Protein AF-A0A956TA86-F1 (afdb_monomer_lite)

Sequence (189 aa):
DPLSLDPDRDAAQWQQWSQFKTDQVTRFVKRVHELVYGQRRLRHHARDYTAPPHALPLTAAVFTDPEQARLLKHQDWQTWAQSGWVDALAPMTLTSSIKTVGEVTRRFHQVAGVPVYSGIFGPFNSNTATHVVEQVGEAKAEGADGIILFDTAHLTSPMQTALRLGLFELPKPQGACMPQPTSAPATGH

Secondary structure (DSSP, 8-state):
--TT--TTT-HHHHHHHHHHHHHHHHHHHHHHHHHHH-GGGTT--TT-----TTPPP-EEEE-SSHHHHHHHH---HHHHHHTT--SEEEEB---S-HHHHHHHHHHHHHH-SS-BEEEE-TTTTT--HHHHHHHHHHHHHTT-SEEEES-STT--HHHHHHHHHHT-PPPP-----PPP--PPPP---

pLDDT: mean 85.02, std 17.34, range [42.12, 98.31]

Foldseek 3Di:
DPPPDDCVPNVVVLVVVLQVLLVVVVVVLQVVLCVQQNPPPQDDQPPDPPGPPDRDFAEDEFEQDCVCRSNVVSHNQLCCQVSVSGQEYEHAQVDLDLVSLLVSLLVCQVRRSHAYAYEDACLVVVHDLVSSLSSVVSSVVSPHPHYHYPDPVSCDPSNVVSCCPRPPPDPDPPDPDDPDPDDDDDDDD

Radius of gyration: 24.17 Å; chains: 1; bounding box: 39×81×82 Å

Structure (mmCIF, N/CA/C/O backbone):
data_AF-A0A956TA86-F1
#
_entry.id   AF-A0A956TA86-F1
#
loop_
_atom_site.group_PDB
_atom_site.id
_atom_site.type_symbol
_atom_site.label_atom_id
_atom_site.label_alt_id
_atom_site.label_comp_id
_atom_site.label_asym_id
_atom_site.label_entity_id
_atom_site.label_seq_id
_atom_site.pdbx_PDB_ins_code
_atom_site.Cartn_x
_atom_site.Cartn_y
_atom_site.Cartn_z
_atom_site.occupancy
_atom_site.B_iso_or_equiv
_atom_site.auth_seq_id
_atom_site.auth_comp_id
_atom_site.auth_asym_id
_atom_site.auth_atom_id
_atom_site.pdbx_PDB_model_num
ATOM 1 N N . ASP A 1 1 ? 1.946 -25.568 -8.456 1.00 65.75 1 ASP A N 1
ATOM 2 C CA . ASP A 1 1 ? 1.657 -24.932 -9.750 1.00 65.75 1 ASP A CA 1
ATOM 3 C C . ASP A 1 1 ? 1.315 -26.039 -10.733 1.00 65.75 1 ASP A C 1
ATOM 5 O O . ASP A 1 1 ? 2.048 -27.028 -10.721 1.00 65.75 1 ASP A O 1
ATOM 9 N N . PRO A 1 2 ? 0.194 -25.989 -11.471 1.00 73.19 2 PRO A N 1
ATOM 10 C CA . PRO A 1 2 ? -0.104 -26.990 -12.480 1.00 73.19 2 PRO A CA 1
ATOM 11 C C . PRO A 1 2 ? 0.939 -26.879 -13.588 1.00 73.19 2 PRO A C 1
ATOM 13 O O . PRO A 1 2 ? 0.946 -25.930 -14.362 1.00 73.19 2 PRO A O 1
ATOM 16 N N . LEU A 1 3 ? 1.825 -27.870 -13.649 1.00 72.69 3 LEU A N 1
ATOM 17 C CA . LEU A 1 3 ? 2.957 -27.911 -14.580 1.00 72.69 3 LEU A CA 1
ATOM 18 C C . LEU A 1 3 ? 2.535 -28.042 -16.055 1.00 72.69 3 LEU A C 1
ATOM 20 O O . LEU A 1 3 ? 3.387 -27.999 -16.934 1.00 72.69 3 LEU A O 1
ATOM 24 N N . SER A 1 4 ? 1.242 -28.244 -16.319 1.00 80.94 4 SER A N 1
ATOM 25 C CA . SER A 1 4 ? 0.696 -28.564 -17.638 1.00 80.94 4 SER A CA 1
ATOM 26 C C . SER A 1 4 ? -0.337 -27.566 -18.160 1.00 80.94 4 SER A C 1
ATOM 28 O O . SER A 1 4 ? -0.852 -27.800 -19.245 1.00 80.94 4 SER A O 1
ATOM 30 N N . LEU A 1 5 ? -0.697 -26.526 -17.397 1.00 81.19 5 LEU A N 1
ATOM 31 C CA . LEU A 1 5 ? -1.642 -25.509 -17.867 1.00 81.19 5 LEU A CA 1
ATOM 32 C C . LEU A 1 5 ? -0.881 -24.363 -18.527 1.00 81.19 5 LEU A C 1
ATOM 34 O O . LEU A 1 5 ? -0.014 -23.755 -17.899 1.00 81.19 5 LEU A O 1
ATOM 38 N N . ASP A 1 6 ? -1.243 -24.061 -19.767 1.00 81.31 6 ASP A N 1
ATOM 39 C CA . ASP A 1 6 ? -0.725 -22.920 -20.516 1.00 81.31 6 ASP A CA 1
ATOM 40 C C . ASP A 1 6 ? -1.740 -21.759 -20.417 1.00 81.31 6 ASP A C 1
ATOM 42 O O . ASP A 1 6 ? -2.901 -21.941 -20.789 1.00 81.31 6 ASP A O 1
ATOM 46 N N . PRO A 1 7 ? -1.358 -20.568 -19.916 1.00 80.56 7 PRO A N 1
ATOM 47 C CA . PRO A 1 7 ? -2.273 -19.433 -19.768 1.00 80.56 7 PRO A CA 1
ATOM 48 C C . PRO A 1 7 ? -2.955 -18.989 -21.069 1.00 80.56 7 PRO A C 1
ATOM 50 O O . PRO A 1 7 ? -4.087 -18.505 -21.022 1.00 80.56 7 PRO A O 1
ATOM 53 N N . ASP A 1 8 ? -2.281 -19.158 -22.208 1.00 83.69 8 ASP A N 1
ATOM 54 C CA . ASP A 1 8 ? -2.763 -18.712 -23.515 1.00 83.69 8 ASP A CA 1
ATOM 55 C C . ASP A 1 8 ? -3.649 -19.774 -24.178 1.00 83.69 8 ASP A C 1
ATOM 57 O O . ASP A 1 8 ? -4.582 -19.445 -24.913 1.00 83.69 8 ASP A O 1
ATOM 61 N N . ARG A 1 9 ? -3.377 -21.060 -23.919 1.00 85.38 9 ARG A N 1
ATOM 62 C CA . ARG A 1 9 ? -4.118 -22.183 -24.525 1.00 85.38 9 ARG A CA 1
ATOM 63 C C . ARG A 1 9 ? -5.269 -22.687 -23.658 1.00 85.38 9 ARG A C 1
ATOM 65 O O . ARG A 1 9 ? -6.291 -23.102 -24.198 1.00 85.38 9 ARG A O 1
ATOM 72 N N . ASP A 1 10 ? -5.133 -22.597 -22.339 1.00 87.62 10 ASP A N 1
ATOM 73 C CA . ASP A 1 10 ? -6.067 -23.128 -21.342 1.00 87.62 10 ASP A CA 1
ATOM 74 C C . ASP A 1 10 ? -6.689 -22.001 -20.502 1.00 87.62 10 ASP A C 1
ATOM 76 O O . ASP A 1 10 ? -6.804 -22.100 -19.277 1.00 87.62 10 ASP A O 1
ATOM 80 N N . ALA A 1 11 ? -7.086 -20.899 -21.147 1.00 86.94 11 ALA A N 1
ATOM 81 C CA . ALA A 1 11 ? -7.513 -19.666 -20.478 1.00 86.94 11 ALA A CA 1
ATOM 82 C C . ALA A 1 11 ? -8.590 -19.883 -19.392 1.00 86.94 11 ALA A C 1
ATOM 84 O O . ALA A 1 11 ? -8.524 -19.285 -18.317 1.00 86.94 11 ALA A O 1
ATOM 85 N N . ALA A 1 12 ? -9.559 -20.776 -19.628 1.00 89.56 12 ALA A N 1
ATOM 86 C CA . ALA A 1 12 ? -10.615 -21.076 -18.659 1.00 89.56 12 ALA A CA 1
ATOM 87 C C . ALA A 1 12 ? -10.078 -21.805 -17.412 1.00 89.56 12 ALA A C 1
ATOM 89 O O . ALA A 1 12 ? -10.415 -21.450 -16.280 1.00 89.56 12 ALA A O 1
ATOM 90 N N . GLN A 1 13 ? -9.221 -22.809 -17.598 1.00 90.81 13 GLN A N 1
ATOM 91 C CA . GLN A 1 13 ? -8.581 -23.553 -16.514 1.00 90.81 13 GLN A CA 1
ATOM 92 C C . GLN A 1 13 ? -7.581 -22.666 -15.769 1.00 90.81 13 GLN A C 1
ATOM 94 O O . GLN A 1 13 ? -7.499 -22.728 -14.542 1.00 90.81 13 GLN A O 1
ATOM 99 N N . TRP A 1 14 ? -6.870 -21.795 -16.485 1.00 89.25 14 TRP A N 1
ATOM 100 C CA . TRP A 1 14 ? -5.977 -20.806 -15.897 1.00 89.25 14 TRP A CA 1
ATOM 101 C C . TRP A 1 14 ? -6.736 -19.804 -15.024 1.00 89.25 14 TRP A C 1
ATOM 103 O O . TRP A 1 14 ? -6.313 -19.512 -13.904 1.00 89.25 14 TRP A O 1
ATOM 113 N N . GLN A 1 15 ? -7.902 -19.333 -15.476 1.00 89.19 15 GLN A N 1
ATOM 114 C CA . GLN A 1 15 ? -8.775 -18.478 -14.675 1.00 89.19 15 GLN A CA 1
ATOM 115 C C . GLN A 1 15 ? -9.256 -19.196 -13.407 1.00 89.19 15 GLN A C 1
ATOM 117 O O . GLN A 1 15 ? -9.188 -18.618 -12.323 1.00 89.19 15 GLN A O 1
ATOM 122 N N . GLN A 1 16 ? -9.679 -20.461 -13.507 1.00 91.25 16 GLN A N 1
ATOM 123 C CA . GLN A 1 16 ? -10.066 -21.265 -12.337 1.00 91.25 16 GLN A CA 1
ATOM 124 C C . GLN A 1 16 ? -8.895 -21.468 -11.370 1.00 91.25 16 GLN A C 1
ATOM 126 O O . GLN A 1 16 ? -9.061 -21.343 -10.157 1.00 91.25 16 GLN A O 1
ATOM 131 N N . TRP A 1 17 ? -7.694 -21.724 -11.890 1.00 90.94 17 TRP A N 1
ATOM 132 C CA . TRP A 1 17 ? -6.482 -21.841 -11.084 1.00 90.94 17 TRP A CA 1
ATOM 133 C C . TRP A 1 17 ? -6.132 -20.525 -10.377 1.00 90.94 17 TRP A C 1
ATOM 135 O O . TRP A 1 17 ? -5.816 -20.518 -9.184 1.00 90.94 17 TRP A O 1
ATOM 145 N N . SER A 1 18 ? -6.224 -19.396 -11.081 1.00 90.81 18 SER A N 1
ATOM 146 C CA . SER A 1 18 ? -6.005 -18.066 -10.507 1.00 90.81 18 SER A CA 1
ATOM 147 C C . SER A 1 18 ? -7.039 -17.729 -9.430 1.00 90.81 18 SER A C 1
ATOM 149 O O . SER A 1 18 ? -6.677 -17.227 -8.360 1.00 90.81 18 SER A O 1
ATOM 151 N N . GLN A 1 19 ? -8.308 -18.087 -9.654 1.00 93.81 19 GLN A N 1
ATOM 152 C CA . GLN A 1 19 ? -9.360 -17.947 -8.650 1.00 93.81 19 GLN A CA 1
ATOM 153 C C . GLN A 1 19 ? -9.069 -18.815 -7.425 1.00 93.81 19 GLN A C 1
ATOM 155 O O . GLN A 1 19 ? -9.091 -18.311 -6.308 1.00 93.81 19 GLN A O 1
ATOM 160 N N . PHE A 1 20 ? -8.694 -20.083 -7.613 1.00 95.06 20 PHE A N 1
ATOM 161 C CA . PHE A 1 20 ? -8.327 -20.961 -6.505 1.00 95.06 20 PHE A CA 1
ATOM 162 C C . PHE A 1 20 ? -7.188 -20.371 -5.664 1.00 95.06 20 PHE A C 1
ATOM 164 O O . PHE A 1 20 ? -7.282 -20.359 -4.437 1.00 95.06 20 PHE A O 1
ATOM 171 N N . LYS A 1 21 ? -6.127 -19.847 -6.296 1.00 95.88 21 LYS A N 1
ATOM 172 C CA . LYS A 1 21 ? -5.017 -19.185 -5.586 1.00 95.88 21 LYS A CA 1
ATOM 173 C C . LYS A 1 21 ? -5.489 -17.951 -4.817 1.00 95.88 21 LYS A C 1
ATOM 175 O O . LYS A 1 21 ? -5.153 -17.810 -3.643 1.00 95.88 21 LYS A O 1
ATOM 180 N N . THR A 1 22 ? -6.302 -17.107 -5.449 1.00 97.38 22 THR A N 1
ATOM 181 C CA . THR A 1 22 ? -6.933 -15.942 -4.805 1.00 97.38 22 THR A CA 1
ATOM 182 C C . THR A 1 22 ? -7.746 -16.360 -3.580 1.00 97.38 22 THR A C 1
ATOM 184 O O . THR A 1 22 ? -7.618 -15.755 -2.514 1.00 97.38 22 THR A O 1
ATOM 187 N N . ASP A 1 23 ? -8.518 -17.441 -3.683 1.00 97.44 23 ASP A N 1
ATOM 188 C CA . ASP A 1 23 ? -9.316 -17.966 -2.578 1.00 97.44 23 ASP A CA 1
ATOM 189 C C . ASP A 1 23 ? -8.443 -18.504 -1.438 1.00 97.44 23 ASP A C 1
ATOM 191 O O . ASP A 1 23 ? -8.797 -18.345 -0.270 1.00 97.44 23 ASP A O 1
ATOM 195 N N . GLN A 1 24 ? -7.300 -19.135 -1.743 1.00 97.94 24 GLN A N 1
ATOM 196 C CA . GLN A 1 24 ? -6.355 -19.587 -0.714 1.00 97.94 24 GLN A CA 1
ATOM 197 C C . GLN A 1 24 ? -5.785 -18.406 0.077 1.00 97.94 24 GLN A C 1
ATOM 199 O O . GLN A 1 24 ? -5.817 -18.430 1.308 1.00 97.94 24 GLN A O 1
ATOM 204 N N . VAL A 1 25 ? -5.312 -17.358 -0.610 1.00 98.25 25 VAL A N 1
ATOM 205 C CA . VAL A 1 25 ? -4.785 -16.146 0.042 1.00 98.25 25 VAL A CA 1
ATOM 206 C C . VAL A 1 25 ? -5.879 -15.469 0.866 1.00 98.25 25 VAL A C 1
ATOM 208 O O . VAL A 1 25 ? -5.672 -15.122 2.026 1.00 98.25 25 VAL A O 1
ATOM 211 N N . THR A 1 26 ? -7.081 -15.360 0.309 1.00 98.12 26 THR A N 1
ATOM 212 C CA . THR A 1 26 ? -8.230 -14.743 0.977 1.00 98.12 26 THR A CA 1
ATOM 213 C C . THR A 1 26 ? -8.652 -15.509 2.233 1.00 98.12 26 THR A C 1
ATOM 215 O O . THR A 1 26 ? -8.862 -14.909 3.290 1.00 98.12 26 THR A O 1
ATOM 218 N N . ARG A 1 27 ? -8.702 -16.847 2.173 1.00 97.75 27 ARG A N 1
ATOM 219 C CA . ARG A 1 27 ? -8.938 -17.686 3.358 1.00 97.75 27 ARG A CA 1
ATOM 220 C C . ARG A 1 27 ? -7.844 -17.525 4.404 1.00 97.75 27 ARG A C 1
ATOM 222 O O . ARG A 1 27 ? -8.158 -17.521 5.592 1.00 97.75 27 ARG A O 1
ATOM 229 N N . PHE A 1 28 ? -6.589 -17.391 3.983 1.00 97.88 28 PHE A N 1
ATOM 230 C CA . PHE A 1 28 ? -5.481 -17.143 4.899 1.00 97.88 28 PHE A CA 1
ATOM 231 C C . PHE A 1 28 ? -5.655 -15.808 5.637 1.00 97.88 28 PHE A C 1
ATOM 233 O O . PHE A 1 28 ? -5.608 -15.802 6.864 1.00 97.88 28 PHE A O 1
ATOM 240 N N . VAL A 1 29 ? -5.965 -14.714 4.932 1.00 96.88 29 VAL A N 1
ATOM 241 C CA . VAL A 1 29 ? -6.235 -13.400 5.551 1.00 96.88 29 VAL A CA 1
ATOM 242 C C . VAL A 1 29 ? -7.377 -13.491 6.569 1.00 96.88 29 VAL A C 1
ATOM 244 O O . VAL A 1 29 ? -7.213 -13.080 7.718 1.00 96.88 29 VAL A O 1
ATOM 247 N N . LYS A 1 30 ? -8.499 -14.123 6.200 1.00 95.44 30 LYS A N 1
ATOM 248 C CA . LYS A 1 30 ? -9.622 -14.375 7.121 1.00 95.44 30 LYS A CA 1
ATOM 249 C C . LYS A 1 30 ? -9.195 -15.177 8.354 1.00 95.44 30 LYS A C 1
ATOM 251 O O . LYS A 1 30 ? -9.597 -14.858 9.469 1.00 95.44 30 LYS A O 1
ATOM 256 N N . ARG A 1 31 ? -8.376 -16.217 8.177 1.00 94.75 31 ARG A N 1
ATOM 257 C CA . ARG A 1 31 ? -7.889 -17.057 9.280 1.00 94.75 31 ARG A CA 1
ATOM 258 C C . ARG A 1 31 ? -6.987 -16.270 10.228 1.00 94.75 31 ARG A C 1
ATOM 260 O O . ARG A 1 31 ? -7.113 -16.436 11.435 1.00 94.75 31 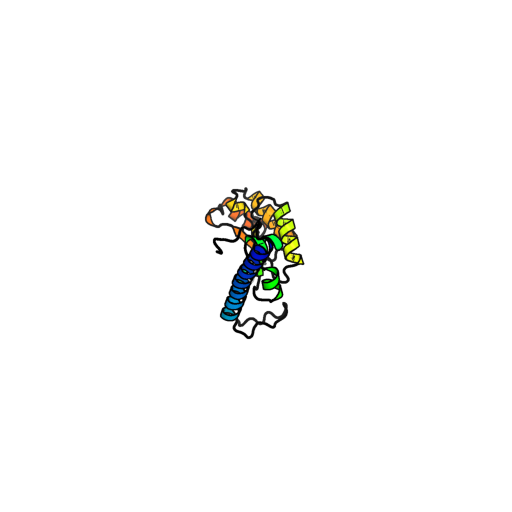ARG A O 1
ATOM 267 N N . VAL A 1 32 ? -6.107 -15.413 9.706 1.00 93.50 32 VAL A N 1
ATOM 268 C CA . VAL A 1 32 ? -5.267 -14.526 10.529 1.00 93.50 32 VAL A CA 1
ATOM 269 C C . VAL A 1 32 ? -6.140 -13.552 11.315 1.00 93.50 32 VAL A C 1
ATOM 271 O O . VAL A 1 32 ? -5.957 -13.428 12.522 1.00 93.50 32 VAL A O 1
ATOM 274 N N . HIS A 1 33 ? -7.144 -12.943 10.681 1.00 90.75 33 HIS A N 1
ATOM 275 C CA . HIS A 1 33 ? -8.123 -12.110 11.379 1.00 90.75 33 HIS A CA 1
ATOM 276 C C . HIS A 1 33 ? -8.805 -12.868 12.532 1.00 90.75 33 HIS A C 1
ATOM 278 O O . HIS A 1 33 ? -8.838 -12.382 13.660 1.00 90.75 33 HIS A O 1
ATOM 284 N N . GLU A 1 34 ? -9.306 -14.081 12.281 1.00 89.44 34 GLU A N 1
ATOM 285 C CA . GLU A 1 34 ? -9.930 -14.926 13.310 1.00 89.44 34 GLU A CA 1
ATOM 286 C C . GLU A 1 34 ? -8.969 -15.281 14.455 1.00 89.44 34 GLU A C 1
ATOM 288 O O . GLU A 1 34 ? -9.411 -15.416 15.594 1.00 89.44 34 GLU A O 1
ATOM 293 N N . LEU A 1 35 ? -7.671 -15.434 14.177 1.00 88.94 35 LEU A N 1
ATOM 294 C CA . LEU A 1 35 ? -6.650 -15.687 15.197 1.00 88.94 35 LEU A CA 1
ATOM 295 C C . LEU A 1 35 ? -6.368 -14.444 16.051 1.00 88.94 35 LEU A C 1
ATOM 297 O O . LEU A 1 35 ? -6.239 -14.566 17.265 1.00 88.94 35 LEU A O 1
ATOM 301 N N . VAL A 1 36 ? -6.287 -13.263 15.430 1.00 86.00 36 VAL A N 1
ATOM 302 C CA . VAL A 1 36 ? -5.983 -11.993 16.114 1.00 86.00 36 VAL A CA 1
ATOM 303 C C . VAL A 1 36 ? -7.170 -11.504 16.945 1.00 86.00 36 VAL A C 1
ATOM 305 O O . VAL A 1 36 ? -6.994 -11.039 18.069 1.00 86.00 36 VAL A O 1
ATOM 308 N N . TYR A 1 37 ? -8.385 -11.623 16.411 1.00 80.81 37 TYR A N 1
ATOM 309 C CA . TYR A 1 37 ? -9.584 -11.016 16.994 1.00 80.81 37 TYR A CA 1
ATOM 310 C C . TYR A 1 37 ? -10.572 -12.020 17.598 1.00 80.81 37 TYR A C 1
ATOM 312 O O . TYR A 1 37 ? -11.566 -11.625 18.217 1.00 80.81 37 TYR A O 1
ATOM 320 N N . GLY A 1 38 ? -10.327 -13.320 17.428 1.00 75.56 38 GLY A N 1
ATOM 321 C CA . GLY A 1 38 ? -11.309 -14.358 17.714 1.00 75.56 38 GLY A CA 1
ATOM 322 C C . GLY A 1 38 ? -12.486 -14.328 16.732 1.00 75.56 38 GLY A C 1
ATOM 323 O O . GLY A 1 38 ? -12.639 -13.439 15.897 1.00 75.56 38 GLY A O 1
ATOM 324 N N . GLN A 1 39 ? -13.399 -15.289 16.865 1.00 66.06 39 GLN A N 1
ATOM 325 C CA . GLN A 1 39 ? -14.583 -15.381 15.994 1.00 66.06 39 GLN A CA 1
ATOM 326 C C . GLN A 1 39 ? -15.639 -14.284 16.253 1.00 66.06 39 GLN A C 1
ATOM 328 O O . GLN A 1 39 ? -16.616 -14.184 15.514 1.00 66.06 39 GLN A O 1
ATOM 333 N N . ARG A 1 40 ? -15.479 -13.468 17.309 1.00 57.47 40 ARG A N 1
ATOM 334 C CA . ARG A 1 40 ? -16.499 -12.510 17.778 1.00 57.47 40 ARG A CA 1
ATOM 335 C C . ARG A 1 40 ? -16.514 -11.180 17.016 1.00 57.47 40 ARG A C 1
ATOM 337 O O . ARG A 1 40 ? -17.538 -10.509 17.041 1.00 57.47 40 ARG A O 1
ATOM 344 N N . ARG A 1 41 ? -15.428 -10.797 16.331 1.00 59.66 41 ARG A N 1
ATOM 345 C CA . ARG A 1 41 ? -15.291 -9.462 15.709 1.00 59.66 41 ARG A CA 1
ATOM 346 C C . ARG A 1 41 ? -15.804 -9.367 14.265 1.00 59.66 41 ARG A C 1
ATOM 348 O O . ARG A 1 41 ? -15.830 -8.278 13.710 1.00 59.66 41 ARG A O 1
ATOM 355 N N . LEU A 1 42 ? -16.313 -10.458 13.685 1.00 54.41 42 LEU A N 1
ATOM 356 C CA . LEU A 1 42 ? -16.801 -10.512 12.294 1.00 54.41 42 LEU A CA 1
ATOM 357 C C . LEU A 1 42 ? -18.033 -9.619 11.994 1.00 54.41 42 LEU A C 1
ATOM 359 O O . LEU A 1 42 ? -18.585 -9.710 10.900 1.00 54.41 42 LEU A O 1
ATOM 363 N N . ARG A 1 43 ? -18.535 -8.814 12.947 1.00 48.00 43 ARG A N 1
ATOM 364 C CA . ARG A 1 43 ? -19.841 -8.131 12.841 1.00 48.00 43 ARG A CA 1
ATOM 365 C C . ARG A 1 43 ? -19.923 -6.718 13.427 1.00 48.00 43 ARG A C 1
ATOM 367 O O . ARG A 1 43 ? -21.002 -6.314 13.851 1.00 48.00 43 ARG A O 1
ATOM 374 N N . HIS A 1 44 ? -18.849 -5.936 13.422 1.00 42.12 44 HIS A N 1
ATOM 375 C CA . HIS A 1 44 ? -18.990 -4.510 13.724 1.00 42.12 44 HIS A CA 1
ATOM 376 C C . HIS A 1 44 ? -18.692 -3.673 12.485 1.00 42.12 44 HIS A C 1
ATOM 378 O O . HIS A 1 44 ? -17.561 -3.588 12.020 1.00 42.12 44 HIS A O 1
ATOM 384 N N . HIS A 1 45 ? -19.765 -3.089 11.938 1.00 43.19 45 HIS A N 1
ATOM 385 C CA . HIS A 1 45 ? -19.707 -1.994 10.980 1.00 43.19 45 HIS A CA 1
ATOM 386 C C . HIS A 1 45 ? -18.670 -0.957 11.432 1.00 43.19 45 HIS A C 1
ATOM 388 O O . HIS A 1 45 ? -18.557 -0.666 12.622 1.00 43.19 45 HIS A O 1
ATOM 394 N N . ALA A 1 46 ? -17.965 -0.406 10.446 1.00 45.47 46 ALA A N 1
ATOM 395 C CA . ALA A 1 46 ? -16.762 0.429 10.474 1.00 45.47 46 ALA A CA 1
ATOM 396 C C . ALA A 1 46 ? -16.770 1.723 11.331 1.00 45.47 46 ALA A C 1
ATOM 398 O O . ALA A 1 46 ? -16.089 2.685 10.991 1.00 45.47 46 ALA A O 1
ATOM 399 N N . ARG A 1 47 ? -17.537 1.812 12.422 1.00 44.66 47 ARG A N 1
ATOM 400 C CA . ARG A 1 47 ? -17.613 3.010 13.275 1.00 44.66 47 ARG A CA 1
ATOM 401 C C . ARG A 1 47 ? -17.590 2.759 14.777 1.00 44.66 47 ARG A C 1
ATOM 403 O O . ARG A 1 47 ? -17.465 3.728 15.515 1.00 44.66 47 ARG A O 1
ATOM 410 N N . ASP A 1 48 ? -17.652 1.509 15.229 1.00 46.66 48 ASP A N 1
ATOM 411 C CA . ASP A 1 48 ? -17.581 1.195 16.657 1.00 46.66 48 ASP A CA 1
ATOM 412 C C . ASP A 1 48 ? -16.238 0.520 16.972 1.00 46.66 48 ASP A C 1
ATOM 414 O O . ASP A 1 48 ? -16.071 -0.695 16.865 1.00 46.66 48 ASP A O 1
ATOM 418 N N . TYR A 1 49 ? -15.235 1.341 17.296 1.00 50.75 49 TYR A N 1
ATOM 419 C CA . TYR A 1 49 ? -13.861 0.941 17.638 1.00 50.75 49 TYR A CA 1
ATOM 420 C C . TYR A 1 49 ? -13.772 0.268 19.024 1.00 50.75 49 TYR A C 1
ATOM 422 O O . TYR A 1 49 ? -12.823 0.471 19.775 1.00 50.75 49 TYR A O 1
ATOM 430 N N . THR A 1 50 ? -14.726 -0.591 19.381 1.00 49.06 50 THR A N 1
ATOM 431 C CA . THR A 1 50 ? -14.636 -1.446 20.574 1.00 49.06 50 THR A CA 1
ATOM 432 C C . THR A 1 50 ? -13.825 -2.705 20.255 1.00 49.06 50 THR A C 1
ATOM 434 O O . THR A 1 50 ? -14.252 -3.844 20.441 1.00 49.06 50 THR A O 1
ATOM 437 N N . ALA A 1 51 ? -12.610 -2.512 19.731 1.00 51.22 51 ALA A N 1
ATOM 438 C CA . ALA A 1 51 ? -11.604 -3.564 19.782 1.00 51.22 51 ALA A CA 1
ATOM 439 C C . ALA A 1 51 ? -11.365 -3.922 21.261 1.00 51.22 51 ALA A C 1
ATOM 441 O O . ALA A 1 51 ? -11.395 -3.023 22.109 1.00 51.22 51 ALA A O 1
ATOM 442 N N . PRO A 1 52 ? -11.090 -5.194 21.607 1.00 53.50 52 PRO A N 1
ATOM 443 C CA . PRO A 1 52 ? -10.477 -5.486 22.893 1.00 53.50 52 PRO A CA 1
ATOM 444 C C . PRO A 1 52 ? -9.275 -4.544 23.066 1.00 53.50 52 PRO A C 1
ATOM 446 O O . PRO A 1 52 ? -8.537 -4.373 22.091 1.00 53.50 52 PRO A O 1
ATOM 449 N N . PRO A 1 53 ? -9.037 -3.962 24.252 1.00 52.31 53 PRO A N 1
ATOM 450 C CA . PRO A 1 53 ? -7.998 -2.945 24.483 1.00 52.31 53 PRO A CA 1
ATOM 451 C C . PRO A 1 53 ? -6.549 -3.384 24.156 1.00 52.31 53 PRO A C 1
ATOM 453 O O . PRO A 1 53 ? -5.612 -2.620 24.363 1.00 52.31 53 PRO A O 1
ATOM 456 N N . HIS A 1 54 ? -6.356 -4.597 23.623 1.00 54.72 54 HIS A N 1
ATOM 457 C CA . HIS A 1 54 ? -5.077 -5.222 23.287 1.00 54.72 54 HIS A CA 1
ATOM 458 C C . HIS A 1 54 ? -5.024 -5.855 21.885 1.00 54.72 54 HIS A C 1
ATOM 460 O O . HIS A 1 54 ? -4.070 -6.572 21.587 1.00 54.72 54 HIS A O 1
ATOM 466 N N . ALA A 1 55 ? -6.032 -5.666 21.030 1.00 66.69 55 ALA A N 1
ATOM 467 C CA . ALA A 1 55 ? -6.025 -6.314 19.724 1.00 66.69 55 ALA A CA 1
ATOM 468 C C . ALA A 1 55 ? -5.112 -5.561 18.735 1.00 66.69 55 ALA A C 1
ATOM 470 O O . ALA A 1 55 ? -5.291 -4.366 18.500 1.00 66.69 55 ALA A O 1
ATOM 471 N N . LEU A 1 56 ? -4.107 -6.260 18.197 1.00 80.88 56 LEU A N 1
ATOM 472 C CA . LEU A 1 56 ? -3.128 -5.703 17.260 1.00 80.88 56 LEU A CA 1
ATOM 473 C C . LEU A 1 56 ? -3.790 -5.423 15.901 1.00 80.88 56 LEU A C 1
ATOM 475 O O . LEU A 1 56 ? -4.350 -6.362 15.337 1.00 80.88 56 LEU A O 1
ATOM 479 N N . PRO A 1 57 ? -3.686 -4.199 15.346 1.00 86.75 57 PRO A N 1
ATOM 480 C CA . PRO A 1 57 ? -4.189 -3.900 14.008 1.00 86.75 57 PRO A CA 1
ATOM 481 C C . PRO A 1 57 ? -3.599 -4.842 12.954 1.00 86.75 57 PRO A C 1
ATOM 483 O O . PRO A 1 57 ? -2.382 -5.036 12.900 1.00 86.75 57 PRO A O 1
ATOM 486 N N . LEU A 1 58 ? -4.452 -5.388 12.088 1.00 91.88 58 LEU A N 1
ATOM 487 C CA . LEU A 1 58 ? -4.054 -6.216 10.958 1.00 91.88 58 LEU A CA 1
ATOM 488 C C . LEU A 1 58 ? -4.158 -5.393 9.675 1.00 91.88 58 LEU A C 1
ATOM 490 O O . LEU A 1 58 ? -5.251 -5.101 9.193 1.00 91.88 58 LEU A O 1
ATOM 494 N N . THR A 1 59 ? -3.014 -5.026 9.108 1.00 95.06 59 THR A N 1
ATOM 495 C CA . THR A 1 59 ? -2.936 -4.235 7.874 1.00 95.06 59 THR A CA 1
ATOM 496 C C . THR A 1 59 ? -2.351 -5.060 6.734 1.00 95.06 59 THR A C 1
ATOM 498 O O . THR A 1 59 ? -1.666 -6.060 6.959 1.00 95.06 59 THR A O 1
ATOM 501 N N . ALA A 1 60 ? -2.628 -4.658 5.492 1.00 97.50 60 ALA A N 1
ATOM 502 C CA . ALA A 1 60 ? -2.103 -5.340 4.313 1.00 97.50 60 ALA A CA 1
ATOM 503 C C . ALA A 1 60 ? -1.484 -4.354 3.319 1.00 97.50 60 ALA A C 1
ATOM 505 O O . ALA A 1 60 ? -2.138 -3.404 2.886 1.00 97.50 60 ALA A O 1
ATOM 506 N N . ALA A 1 61 ? -0.237 -4.618 2.920 1.00 97.38 61 ALA A N 1
ATOM 507 C CA . ALA A 1 61 ? 0.394 -3.964 1.781 1.00 97.38 61 ALA A CA 1
ATOM 508 C C . ALA A 1 61 ? -0.094 -4.610 0.478 1.00 97.38 61 ALA A C 1
ATOM 510 O O . ALA A 1 61 ? 0.013 -5.828 0.307 1.00 97.38 61 ALA A O 1
ATOM 511 N N . VAL A 1 62 ? -0.664 -3.807 -0.422 1.00 97.81 62 VAL A N 1
ATOM 512 C CA . VAL A 1 62 ? -1.420 -4.308 -1.579 1.00 97.81 62 VAL A CA 1
ATOM 513 C C . VAL A 1 62 ? -1.033 -3.617 -2.878 1.00 97.81 62 VAL A C 1
ATOM 515 O O . VAL A 1 62 ? -0.596 -2.464 -2.893 1.00 97.81 62 VAL A O 1
ATOM 518 N N . PHE A 1 63 ? -1.213 -4.335 -3.985 1.00 96.88 63 PHE A N 1
ATOM 519 C CA . PHE A 1 63 ? -1.081 -3.769 -5.324 1.00 96.88 63 PHE A CA 1
ATOM 520 C C . PHE A 1 63 ? -2.282 -2.881 -5.660 1.00 96.88 63 PHE A C 1
ATOM 522 O O . PHE A 1 63 ? -3.416 -3.150 -5.263 1.00 96.88 63 PHE A O 1
ATOM 529 N N . THR A 1 64 ? -2.008 -1.796 -6.381 1.00 95.19 64 THR A N 1
ATOM 530 C CA . THR A 1 64 ? -2.921 -0.654 -6.497 1.00 95.19 64 THR A CA 1
ATOM 531 C C . THR A 1 64 ? -4.105 -0.901 -7.425 1.00 95.19 64 THR A C 1
ATOM 533 O O . THR A 1 64 ? -5.203 -0.413 -7.167 1.00 95.19 64 THR A O 1
ATOM 536 N N . ASP A 1 65 ? -3.914 -1.663 -8.499 1.00 93.06 65 ASP A N 1
ATOM 537 C CA . ASP A 1 65 ? -5.009 -2.029 -9.387 1.00 93.06 65 ASP A CA 1
ATOM 538 C C . ASP A 1 65 ? -5.694 -3.321 -8.898 1.00 93.06 65 ASP A C 1
ATOM 540 O O . ASP A 1 65 ? -5.022 -4.349 -8.819 1.00 93.06 65 ASP A O 1
ATOM 544 N N . PRO A 1 66 ? -7.001 -3.309 -8.561 1.00 91.31 66 PRO A N 1
ATOM 545 C CA . PRO A 1 66 ? -7.682 -4.478 -8.004 1.00 91.31 66 PRO A CA 1
ATOM 546 C C . PRO A 1 66 ? -7.682 -5.691 -8.939 1.00 91.31 66 PRO A C 1
ATOM 548 O O . PRO A 1 66 ? -7.559 -6.829 -8.483 1.00 91.31 66 PRO A O 1
ATOM 551 N N . GLU A 1 67 ? -7.801 -5.470 -10.250 1.00 91.12 67 GLU A N 1
ATOM 552 C CA . GLU A 1 67 ? -7.837 -6.561 -11.217 1.00 91.12 67 GLU A CA 1
ATOM 553 C C . GLU A 1 67 ? -6.459 -7.211 -11.345 1.00 91.12 67 GLU A C 1
ATOM 555 O O . GLU A 1 67 ? -6.336 -8.429 -11.200 1.00 91.12 67 GLU A O 1
ATOM 560 N N . GLN A 1 68 ? -5.405 -6.412 -11.520 1.00 91.94 68 GLN A N 1
ATOM 561 C CA . GLN A 1 68 ? -4.036 -6.929 -11.561 1.00 91.94 68 GLN A CA 1
ATOM 562 C C . GLN A 1 68 ? -3.610 -7.538 -10.222 1.00 91.94 68 GLN A C 1
ATOM 564 O O . GLN A 1 68 ? -2.936 -8.571 -10.204 1.00 91.94 68 GLN A O 1
ATOM 569 N N . ALA A 1 69 ? -4.025 -6.946 -9.100 1.00 95.25 69 ALA A N 1
ATOM 570 C CA . ALA A 1 69 ? -3.778 -7.484 -7.768 1.00 95.25 69 ALA A CA 1
ATOM 571 C C . ALA A 1 69 ? -4.364 -8.896 -7.639 1.00 95.25 69 ALA A C 1
ATOM 573 O O . ALA A 1 69 ? -3.671 -9.807 -7.187 1.00 95.25 69 ALA A O 1
ATOM 574 N N . ARG A 1 70 ? -5.584 -9.128 -8.132 1.00 94.19 70 ARG A N 1
ATOM 575 C CA . ARG A 1 70 ? -6.203 -10.458 -8.144 1.00 94.19 70 ARG A CA 1
ATOM 576 C C . ARG A 1 70 ? -5.533 -11.410 -9.137 1.00 94.19 70 ARG A C 1
ATOM 578 O O . ARG A 1 70 ? -5.157 -12.521 -8.771 1.00 94.19 70 ARG A O 1
ATOM 585 N N . LEU A 1 71 ? -5.356 -10.985 -10.387 1.00 88.69 71 LEU A N 1
ATOM 586 C CA . LEU A 1 71 ? -4.890 -11.861 -11.466 1.00 88.69 71 LEU A CA 1
ATOM 587 C C . LEU A 1 71 ? -3.418 -12.258 -11.322 1.00 88.69 71 LEU A C 1
ATOM 589 O O . LEU A 1 71 ? -3.079 -13.422 -11.531 1.00 88.69 71 LEU A O 1
ATOM 593 N N . LEU A 1 72 ? -2.553 -11.307 -10.962 1.00 89.62 72 LEU A N 1
ATOM 594 C CA . LEU A 1 72 ? -1.099 -11.492 -10.959 1.00 89.62 72 LEU A CA 1
ATOM 595 C C . LEU A 1 72 ? -0.531 -11.743 -9.563 1.00 89.62 72 LEU A C 1
ATOM 597 O O . LEU A 1 72 ? 0.552 -12.315 -9.435 1.00 89.62 72 LEU A O 1
ATOM 601 N N . LYS A 1 73 ? -1.217 -11.265 -8.519 1.00 95.25 73 LYS A N 1
ATOM 602 C CA . LYS A 1 73 ? -0.731 -11.308 -7.130 1.00 95.25 73 LYS A CA 1
ATOM 603 C C . LYS A 1 73 ? -1.658 -12.080 -6.198 1.00 95.25 73 LYS A C 1
ATOM 605 O O . LYS A 1 73 ? -1.285 -12.311 -5.052 1.00 95.25 73 LYS A O 1
ATOM 610 N N . HIS A 1 74 ? -2.820 -12.512 -6.693 1.00 96.62 74 HIS A N 1
ATOM 611 C CA . HIS A 1 74 ? -3.822 -13.264 -5.937 1.00 96.62 74 HIS A CA 1
ATOM 612 C C . HIS A 1 74 ? -4.303 -12.524 -4.681 1.00 96.62 74 HIS A C 1
ATOM 614 O O . HIS A 1 74 ? -4.654 -13.139 -3.677 1.00 96.62 74 HIS A O 1
ATOM 620 N N . GLN A 1 75 ? -4.309 -11.190 -4.742 1.00 98.06 75 GLN A N 1
ATOM 621 C CA . GLN A 1 75 ? -4.775 -10.306 -3.682 1.00 98.06 75 GLN A CA 1
ATOM 622 C C . GLN A 1 75 ? -6.180 -9.798 -4.013 1.00 98.06 75 GLN A C 1
ATOM 624 O O . GLN A 1 75 ? -6.338 -8.933 -4.871 1.00 98.06 75 GLN A O 1
ATOM 629 N N . ASP A 1 76 ? -7.192 -10.299 -3.307 1.00 97.62 76 ASP A N 1
ATOM 630 C CA . ASP A 1 76 ? -8.549 -9.744 -3.343 1.00 97.62 76 ASP A CA 1
ATOM 631 C C . ASP A 1 76 ? -8.767 -8.787 -2.166 1.00 97.62 76 ASP A C 1
ATOM 633 O O . ASP A 1 76 ? -9.555 -9.016 -1.245 1.00 97.62 76 ASP A O 1
ATOM 637 N N . TRP A 1 77 ? -7.990 -7.707 -2.168 1.00 97.38 77 TRP A N 1
ATOM 638 C CA . TRP A 1 77 ? -7.963 -6.759 -1.061 1.00 97.38 77 TRP A CA 1
ATOM 639 C C . TRP A 1 77 ? -9.289 -6.017 -0.868 1.00 97.38 77 TRP A C 1
ATOM 641 O O . TRP A 1 77 ? -9.581 -5.591 0.250 1.00 97.38 77 TRP A O 1
ATOM 651 N N . GLN A 1 78 ? -10.112 -5.895 -1.918 1.00 95.62 78 GLN A N 1
ATOM 652 C CA . GLN A 1 78 ? -11.449 -5.305 -1.819 1.00 95.62 78 GLN A CA 1
ATOM 653 C C . GLN A 1 78 ? -12.348 -6.176 -0.945 1.00 95.62 78 GLN A C 1
ATOM 655 O O . GLN A 1 78 ? -12.948 -5.665 0.001 1.00 95.62 78 GLN A O 1
ATOM 660 N N . THR A 1 79 ? -12.376 -7.490 -1.192 1.00 95.75 79 THR A N 1
ATOM 661 C CA . THR A 1 79 ? -13.115 -8.436 -0.347 1.00 95.75 79 THR A CA 1
ATOM 662 C C . THR A 1 79 ? -12.610 -8.407 1.094 1.00 95.75 79 THR A C 1
ATOM 664 O O . THR A 1 79 ? -13.419 -8.424 2.023 1.00 95.75 79 THR A O 1
ATOM 667 N N . TRP A 1 80 ? -11.291 -8.327 1.312 1.00 96.88 80 TRP A N 1
ATOM 668 C CA . TRP A 1 80 ? -10.721 -8.302 2.666 1.00 96.88 80 TRP A CA 1
ATOM 669 C C . TRP A 1 80 ? -11.162 -7.066 3.451 1.00 96.88 80 TRP A C 1
ATOM 671 O O . TRP A 1 80 ? -11.562 -7.193 4.609 1.00 96.88 80 TRP A O 1
ATOM 681 N N . ALA A 1 81 ? -11.120 -5.890 2.822 1.00 94.69 81 ALA A N 1
ATOM 682 C CA . ALA A 1 81 ? -11.518 -4.635 3.449 1.00 94.69 81 ALA A CA 1
ATOM 683 C C . ALA A 1 81 ? -13.034 -4.565 3.689 1.00 94.69 81 ALA A C 1
ATOM 685 O O . ALA A 1 81 ? -13.467 -4.278 4.803 1.00 94.69 81 ALA A O 1
ATOM 686 N N . GLN A 1 82 ? -13.851 -4.928 2.694 1.00 92.50 82 GLN A N 1
ATOM 687 C CA . GLN A 1 82 ? -15.316 -4.943 2.816 1.00 92.50 82 GLN A CA 1
ATOM 688 C C . GLN A 1 82 ? -15.814 -5.943 3.865 1.00 92.50 82 GLN A C 1
ATOM 690 O O . GLN A 1 82 ? -16.816 -5.696 4.533 1.00 92.50 82 GLN A O 1
ATOM 695 N N . SER A 1 83 ? -15.103 -7.060 4.036 1.00 91.94 83 SER A N 1
ATOM 696 C CA . SER A 1 83 ? -15.412 -8.059 5.063 1.00 91.94 83 SER A CA 1
ATOM 697 C C . SER A 1 83 ? -14.898 -7.677 6.457 1.00 91.94 83 SER A C 1
ATOM 699 O O . SER A 1 83 ? -15.133 -8.421 7.410 1.00 91.94 83 SER A O 1
ATOM 701 N N . GLY A 1 84 ? -14.170 -6.560 6.588 1.00 90.31 84 GLY A N 1
ATOM 702 C CA . GLY A 1 84 ? -13.546 -6.131 7.841 1.00 90.31 84 GLY A CA 1
ATOM 703 C C . GLY A 1 84 ? -12.435 -7.066 8.325 1.00 90.31 84 GLY A C 1
ATOM 704 O O . GLY A 1 84 ? -12.167 -7.134 9.523 1.00 90.31 84 GLY A O 1
ATOM 705 N N . TRP A 1 85 ? -11.811 -7.832 7.423 1.00 93.12 85 TRP A N 1
ATOM 706 C CA . TRP A 1 85 ? -10.731 -8.755 7.790 1.00 93.12 85 TRP A CA 1
ATOM 707 C C . TRP A 1 85 ? -9.393 -8.050 7.979 1.00 93.12 85 TRP A C 1
ATOM 709 O O . TRP A 1 85 ? -8.545 -8.559 8.705 1.00 93.12 85 TRP A O 1
ATOM 719 N N . VAL A 1 86 ? -9.229 -6.876 7.376 1.00 94.25 86 VAL A N 1
ATOM 720 C CA . VAL A 1 86 ? -8.096 -5.972 7.589 1.00 94.25 86 VAL A CA 1
ATOM 721 C C . VAL A 1 86 ? -8.601 -4.650 8.151 1.00 94.25 86 VAL A C 1
ATOM 723 O O . VAL A 1 86 ? -9.660 -4.170 7.755 1.00 94.25 86 VAL A O 1
ATOM 726 N N . ASP A 1 87 ? -7.840 -4.058 9.067 1.00 91.62 87 ASP A N 1
ATOM 727 C CA . ASP A 1 87 ? -8.173 -2.774 9.688 1.00 91.62 87 ASP A CA 1
ATOM 728 C C . ASP A 1 87 ? -7.681 -1.584 8.855 1.00 91.62 87 ASP A C 1
ATOM 730 O O . ASP A 1 87 ? -8.143 -0.468 9.064 1.00 91.62 87 ASP A O 1
ATOM 734 N N . ALA A 1 88 ? -6.742 -1.801 7.928 1.00 95.75 88 ALA A N 1
ATOM 735 C CA . ALA A 1 88 ? -6.276 -0.786 6.991 1.00 95.75 88 ALA A CA 1
ATOM 736 C C . ALA A 1 88 ? -5.579 -1.401 5.770 1.00 95.75 88 ALA A C 1
ATOM 738 O O . ALA A 1 88 ? -5.039 -2.513 5.830 1.00 95.75 88 ALA A O 1
ATOM 739 N N . LEU A 1 89 ? -5.531 -0.637 4.681 1.00 97.81 89 LEU A N 1
ATOM 740 C CA . LEU A 1 89 ? -4.796 -0.986 3.467 1.00 97.81 89 LEU A CA 1
ATOM 741 C C . LEU A 1 89 ? -3.615 -0.048 3.244 1.00 97.81 89 LEU A C 1
ATOM 743 O O . LEU A 1 89 ? -3.697 1.155 3.478 1.00 97.81 89 LEU A O 1
ATOM 747 N N . ALA A 1 90 ? -2.528 -0.612 2.729 1.00 97.56 90 ALA A N 1
ATOM 748 C CA . ALA A 1 90 ? -1.326 0.104 2.342 1.00 97.56 90 ALA A CA 1
ATOM 749 C C . ALA A 1 90 ? -1.058 -0.080 0.838 1.00 97.56 90 ALA A C 1
ATOM 751 O O . ALA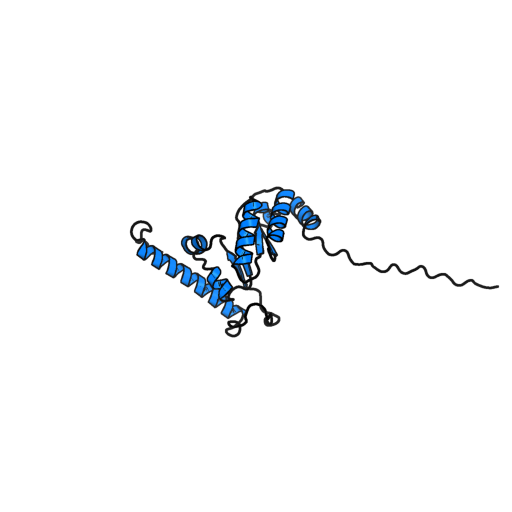 A 1 90 ? -0.329 -1.001 0.453 1.00 97.56 90 ALA A O 1
ATOM 752 N N . PRO A 1 91 ? -1.666 0.740 -0.043 1.00 97.38 91 PRO A N 1
ATOM 753 C CA . PRO A 1 91 ? -1.398 0.664 -1.473 1.00 97.38 91 PRO A CA 1
ATOM 754 C C . PRO A 1 91 ? 0.063 1.012 -1.768 1.00 97.38 91 PRO A C 1
ATOM 756 O O . PRO A 1 91 ? 0.524 2.122 -1.496 1.00 97.38 91 PRO A O 1
ATOM 759 N N . MET A 1 92 ? 0.796 0.069 -2.356 1.00 94.31 92 MET A N 1
ATOM 760 C CA . MET A 1 92 ? 2.184 0.273 -2.759 1.00 94.31 92 MET A CA 1
ATOM 761 C C . MET A 1 92 ? 2.239 0.915 -4.146 1.00 94.31 92 MET A C 1
ATOM 763 O O . MET A 1 92 ? 2.089 0.233 -5.157 1.00 94.31 92 MET A O 1
ATOM 767 N N . THR A 1 93 ? 2.460 2.231 -4.202 1.00 90.12 93 THR A N 1
ATOM 768 C CA . THR A 1 93 ? 2.429 2.997 -5.464 1.00 90.12 93 THR A CA 1
ATOM 769 C C . THR A 1 93 ? 3.584 2.674 -6.416 1.00 90.12 93 THR A C 1
ATOM 771 O O . THR A 1 93 ? 3.433 2.853 -7.622 1.00 90.12 93 THR A O 1
ATOM 774 N N . LEU A 1 94 ? 4.720 2.193 -5.888 1.00 94.12 94 LEU A N 1
ATOM 775 C CA . LEU A 1 94 ? 5.897 1.752 -6.654 1.00 94.12 94 LEU A CA 1
ATOM 776 C C . LEU A 1 94 ? 6.380 2.773 -7.704 1.00 94.12 94 LEU A C 1
ATOM 778 O O . LEU A 1 94 ? 6.861 2.403 -8.771 1.00 94.12 94 LEU A O 1
ATOM 782 N N . THR A 1 95 ? 6.238 4.071 -7.419 1.00 96.19 95 THR A N 1
ATOM 783 C CA . THR A 1 95 ? 6.466 5.147 -8.394 1.00 96.19 95 THR A CA 1
ATOM 784 C C . THR A 1 95 ? 7.165 6.359 -7.782 1.00 96.19 95 THR A C 1
ATOM 786 O O . THR A 1 95 ? 7.048 6.639 -6.587 1.00 96.19 95 THR A O 1
ATOM 789 N N . SER A 1 96 ? 7.859 7.119 -8.632 1.00 97.44 96 SER A N 1
ATOM 790 C CA . SER A 1 96 ? 8.365 8.460 -8.311 1.00 97.44 96 SER A CA 1
ATOM 791 C C . SER A 1 96 ? 7.406 9.577 -8.737 1.00 97.44 96 SER A C 1
ATOM 793 O O . SER A 1 96 ? 7.631 10.730 -8.398 1.00 97.44 96 SER A O 1
ATOM 795 N N . SER A 1 97 ? 6.326 9.281 -9.461 1.00 98.25 97 SER A N 1
ATOM 796 C CA . SER A 1 97 ? 5.364 10.298 -9.903 1.00 98.25 97 SER A CA 1
ATOM 797 C C . SER A 1 97 ? 4.482 10.771 -8.742 1.00 98.25 97 SER A C 1
ATOM 799 O O . SER A 1 97 ? 3.733 9.977 -8.174 1.00 98.25 97 SER A O 1
ATOM 801 N N . ILE A 1 98 ? 4.534 12.068 -8.417 1.00 98.31 98 ILE A N 1
ATOM 802 C CA . ILE A 1 98 ? 3.661 12.702 -7.408 1.00 98.31 98 ILE A CA 1
ATOM 803 C C . ILE A 1 98 ? 2.192 12.538 -7.812 1.00 98.31 98 ILE A C 1
ATOM 805 O O . ILE A 1 98 ? 1.391 12.025 -7.039 1.00 98.31 98 ILE A O 1
ATOM 809 N N . LYS A 1 99 ? 1.866 12.845 -9.074 1.00 98.31 99 LYS A N 1
ATOM 810 C CA . LYS A 1 99 ? 0.513 12.692 -9.623 1.00 98.31 99 LYS A CA 1
ATOM 811 C C . LYS A 1 99 ? -0.025 11.268 -9.454 1.00 98.31 99 LYS A C 1
ATOM 813 O O . LYS A 1 99 ? -1.160 11.081 -9.033 1.00 98.31 99 LYS A O 1
ATOM 818 N N . THR A 1 100 ? 0.790 10.256 -9.756 1.00 98.12 100 THR A N 1
ATOM 819 C CA . THR A 1 100 ? 0.363 8.852 -9.648 1.00 98.12 100 THR A CA 1
ATOM 820 C C . THR A 1 100 ? 0.129 8.447 -8.193 1.00 98.12 100 THR A C 1
ATOM 822 O O . THR A 1 100 ? -0.815 7.711 -7.916 1.00 98.12 100 THR A O 1
ATOM 825 N N . VAL A 1 101 ? 0.944 8.945 -7.254 1.00 98.25 101 VAL A N 1
ATOM 826 C CA . VAL A 1 101 ? 0.697 8.768 -5.813 1.00 98.25 101 VAL A CA 1
ATOM 827 C C . VAL A 1 101 ? -0.668 9.344 -5.428 1.00 98.25 101 VAL A C 1
ATOM 829 O O . VAL A 1 101 ? -1.445 8.654 -4.762 1.00 98.25 101 VAL A O 1
ATOM 832 N N . GLY A 1 102 ? -0.979 10.563 -5.873 1.00 98.12 102 GLY A N 1
ATOM 833 C CA . GLY A 1 102 ? -2.263 11.212 -5.611 1.00 98.12 102 GLY A CA 1
ATOM 834 C C . GLY A 1 102 ? -3.450 10.431 -6.176 1.00 98.12 102 GLY A C 1
ATOM 835 O O . GLY A 1 102 ? -4.369 10.075 -5.441 1.00 98.12 102 GLY A O 1
ATOM 836 N N . GLU A 1 103 ? -3.397 10.064 -7.459 1.00 98.19 103 GLU A N 1
ATOM 837 C CA . GLU A 1 103 ? -4.463 9.313 -8.140 1.00 98.19 103 GLU A CA 1
ATOM 838 C C . GLU A 1 103 ? -4.746 7.955 -7.482 1.00 98.19 103 GLU A C 1
ATOM 840 O O . GLU A 1 103 ? -5.907 7.596 -7.261 1.00 98.19 103 GLU A O 1
ATOM 845 N N . VAL A 1 104 ? -3.693 7.206 -7.131 1.00 98.00 104 VAL A N 1
ATOM 846 C CA . VAL A 1 104 ? -3.832 5.933 -6.411 1.00 98.00 104 VAL A CA 1
ATOM 847 C C . VAL A 1 104 ? -4.459 6.163 -5.041 1.00 98.00 104 VAL A C 1
ATOM 849 O O . VAL A 1 104 ? -5.395 5.452 -4.674 1.00 98.00 104 VAL A O 1
ATOM 852 N N . THR A 1 105 ? -3.971 7.153 -4.295 1.00 98.25 105 THR A N 1
ATOM 853 C CA . THR A 1 105 ? -4.464 7.442 -2.944 1.00 98.25 105 THR A CA 1
ATOM 854 C C . THR A 1 105 ? -5.945 7.809 -2.969 1.00 98.25 105 THR A C 1
ATOM 856 O O . THR A 1 105 ? -6.732 7.179 -2.263 1.00 98.25 105 THR A O 1
ATOM 859 N N . ARG A 1 106 ? -6.345 8.726 -3.860 1.00 98.25 106 ARG A N 1
ATOM 860 C CA . ARG A 1 106 ? -7.743 9.131 -4.056 1.00 98.25 106 ARG A CA 1
ATOM 861 C C . ARG A 1 106 ? -8.637 7.934 -4.364 1.00 98.25 106 ARG A C 1
ATOM 863 O O . ARG A 1 106 ? -9.700 7.784 -3.762 1.00 98.25 106 ARG A O 1
ATOM 870 N N . ARG A 1 107 ? -8.212 7.060 -5.288 1.00 97.00 107 ARG A N 1
ATOM 871 C CA . ARG A 1 107 ? -8.978 5.858 -5.657 1.00 97.00 107 ARG A CA 1
ATOM 872 C C . ARG A 1 107 ? -9.175 4.945 -4.450 1.00 97.00 107 ARG A C 1
ATOM 874 O O . ARG A 1 107 ? -10.295 4.502 -4.219 1.00 97.00 107 ARG A O 1
ATOM 881 N N . PHE A 1 108 ? -8.121 4.678 -3.677 1.00 97.12 108 PHE A N 1
ATOM 882 C CA . PHE 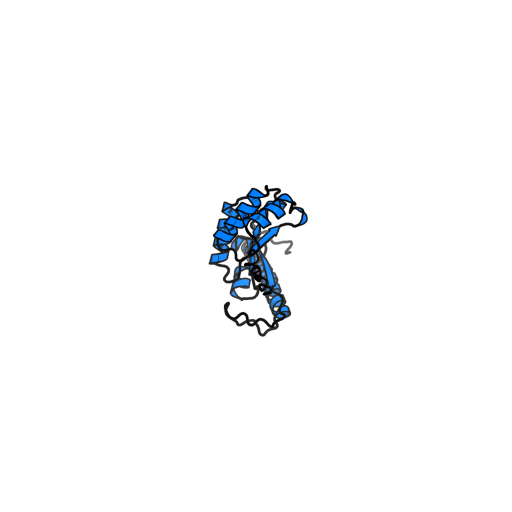A 1 108 ? -8.218 3.848 -2.472 1.00 97.12 108 PHE A CA 1
ATOM 883 C C . PHE A 1 108 ? -9.126 4.476 -1.419 1.00 97.12 108 PHE A C 1
ATOM 885 O O . PHE A 1 108 ? -10.003 3.784 -0.906 1.00 97.12 108 PHE A O 1
ATOM 892 N N . HIS A 1 109 ? -8.979 5.775 -1.154 1.00 95.31 109 HIS A N 1
ATOM 893 C CA . HIS A 1 109 ? -9.819 6.502 -0.205 1.00 95.31 109 HIS A CA 1
ATOM 894 C C . HIS A 1 109 ? -11.317 6.360 -0.534 1.00 95.31 109 HIS A C 1
ATOM 896 O O . HIS A 1 109 ? -12.143 6.169 0.355 1.00 95.31 109 HIS A O 1
ATOM 902 N N . GLN A 1 110 ? -11.673 6.364 -1.823 1.00 95.06 110 GLN A N 1
ATOM 903 C CA . GLN A 1 110 ? -13.061 6.231 -2.274 1.00 95.06 110 GLN A CA 1
ATOM 904 C C . GLN A 1 110 ? -13.639 4.813 -2.146 1.00 95.06 110 GLN A C 1
ATOM 906 O O . GLN A 1 110 ? -14.850 4.675 -1.976 1.00 95.06 110 GLN A O 1
ATOM 911 N N . VAL A 1 111 ? -12.819 3.761 -2.272 1.00 93.81 111 VAL A N 1
ATOM 912 C CA . VAL A 1 111 ? -13.323 2.381 -2.453 1.00 93.81 111 VAL A CA 1
ATOM 913 C C . VAL A 1 111 ? -12.942 1.402 -1.345 1.00 93.81 111 VAL A C 1
ATOM 915 O O . VAL A 1 111 ? -13.548 0.336 -1.263 1.00 93.81 111 VAL A O 1
ATOM 918 N N . ALA A 1 112 ? -11.939 1.713 -0.519 1.00 91.94 112 ALA A N 1
ATOM 919 C CA . ALA A 1 112 ? -11.411 0.774 0.468 1.00 91.94 112 ALA A CA 1
ATOM 920 C C . ALA A 1 112 ? -12.398 0.508 1.614 1.00 91.94 112 ALA A C 1
ATOM 922 O O . ALA A 1 112 ? -12.497 -0.621 2.082 1.00 91.94 112 ALA A O 1
ATOM 923 N N . GLY A 1 113 ? -13.122 1.532 2.080 1.00 90.69 113 GLY A N 1
ATOM 924 C CA . GLY A 1 113 ? -14.019 1.414 3.240 1.00 90.69 113 GLY A CA 1
ATOM 925 C C . GLY A 1 113 ? -13.304 1.175 4.581 1.00 90.69 113 GLY A C 1
ATOM 926 O O . GLY A 1 113 ? -13.967 0.986 5.598 1.00 90.69 113 GLY A O 1
ATOM 927 N N . VAL A 1 114 ? -11.970 1.210 4.582 1.00 94.00 114 VAL A N 1
ATOM 928 C CA . VAL A 1 114 ? -11.063 1.129 5.735 1.00 94.00 114 VAL A CA 1
ATOM 929 C C . VAL A 1 114 ? -9.956 2.178 5.559 1.00 94.00 114 VAL A C 1
ATOM 931 O O . VAL A 1 114 ? -9.717 2.588 4.418 1.00 94.00 114 VAL A O 1
ATOM 934 N N . PRO A 1 115 ? -9.267 2.600 6.635 1.00 96.44 115 PRO A N 1
ATOM 935 C CA . PRO A 1 115 ? -8.142 3.525 6.549 1.00 96.44 115 PRO A CA 1
ATOM 936 C C . PRO A 1 115 ? -7.093 3.156 5.488 1.00 96.44 115 PRO A C 1
ATOM 938 O O 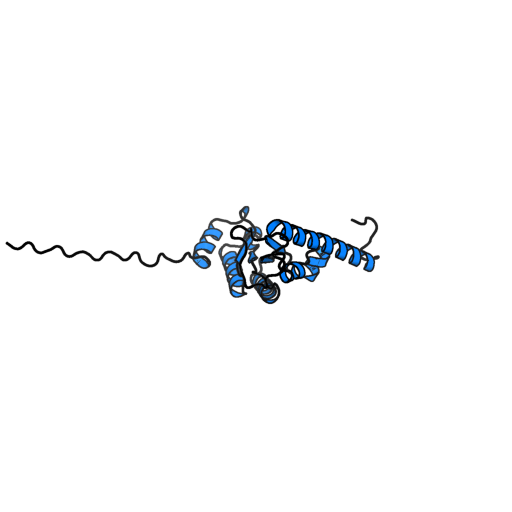. PRO A 1 115 ? -6.749 1.981 5.307 1.00 96.44 115 PRO A O 1
ATOM 941 N N . VAL A 1 116 ? -6.552 4.173 4.816 1.00 97.44 116 VAL A N 1
ATOM 942 C CA . VAL A 1 116 ? -5.566 4.043 3.736 1.00 97.44 116 VAL A CA 1
ATOM 943 C C . VAL A 1 116 ? -4.237 4.675 4.139 1.00 97.44 116 VAL A C 1
ATOM 945 O O . VAL A 1 116 ? -4.128 5.884 4.337 1.00 97.44 116 VAL A O 1
ATOM 948 N N . TYR A 1 117 ? -3.192 3.851 4.187 1.00 97.69 117 TYR A N 1
ATOM 949 C CA . TYR A 1 117 ? -1.819 4.266 4.456 1.00 97.69 117 TYR A CA 1
ATOM 950 C C . TYR A 1 117 ? -1.028 4.287 3.147 1.00 97.69 117 TYR A C 1
ATOM 952 O O . TYR A 1 117 ? -0.518 3.258 2.706 1.00 97.69 117 TYR A O 1
ATOM 960 N N . SER A 1 118 ? -0.947 5.444 2.491 1.00 97.69 118 SER A N 1
ATOM 961 C CA . SER A 1 118 ? -0.350 5.538 1.154 1.00 97.69 118 SER A CA 1
ATOM 962 C C . SER A 1 118 ? 1.143 5.188 1.178 1.00 97.69 118 SER A C 1
ATOM 964 O O . SER A 1 118 ? 1.925 5.778 1.930 1.00 97.69 118 SER A O 1
ATOM 966 N N . GLY A 1 119 ? 1.538 4.196 0.375 1.00 97.12 119 GLY A N 1
ATOM 967 C CA . GLY A 1 119 ? 2.918 3.734 0.266 1.00 97.12 119 GLY A CA 1
ATOM 968 C C . GLY A 1 119 ? 3.724 4.581 -0.714 1.00 97.12 119 GLY A C 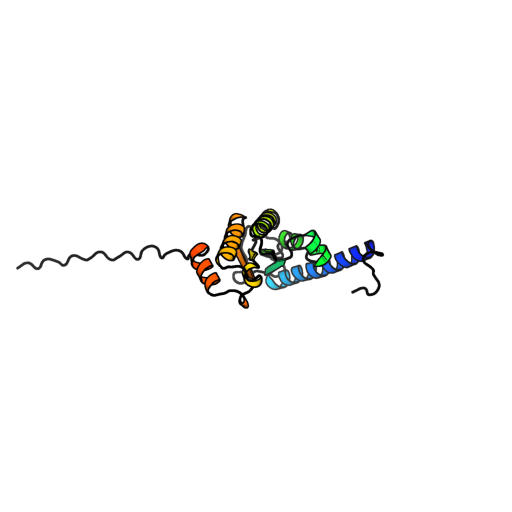1
ATOM 969 O O . GLY A 1 119 ? 3.459 4.563 -1.916 1.00 97.12 119 GLY A O 1
ATOM 970 N N . ILE A 1 120 ? 4.751 5.266 -0.217 1.00 97.06 120 ILE A N 1
ATOM 971 C CA . ILE A 1 120 ? 5.651 6.139 -0.974 1.00 97.06 120 ILE A CA 1
ATOM 972 C C . ILE A 1 120 ? 7.002 5.448 -1.168 1.00 97.06 120 ILE A C 1
ATOM 974 O O . ILE A 1 120 ? 7.682 5.095 -0.205 1.00 97.06 120 ILE A O 1
ATOM 978 N N . PHE A 1 121 ? 7.404 5.301 -2.430 1.00 96.62 121 PHE A N 1
ATOM 979 C CA . PHE A 1 121 ? 8.657 4.652 -2.842 1.00 96.62 121 PHE A CA 1
ATOM 980 C C . PHE A 1 121 ? 9.789 5.637 -3.150 1.00 96.62 121 PHE A C 1
ATOM 982 O O . PHE A 1 121 ? 10.867 5.233 -3.576 1.00 96.62 121 PHE A O 1
ATOM 989 N N . GLY A 1 122 ? 9.561 6.934 -2.932 1.00 96.94 122 GLY A N 1
ATOM 990 C CA . GLY A 1 122 ? 10.535 7.979 -3.229 1.00 96.94 122 GLY A CA 1
ATOM 991 C C . GLY A 1 122 ? 11.924 7.749 -2.622 1.00 96.94 122 GLY A C 1
ATOM 992 O O . GLY A 1 122 ? 12.893 7.875 -3.370 1.00 96.94 122 GLY A O 1
ATOM 993 N N . PRO A 1 123 ? 12.057 7.364 -1.333 1.00 96.44 123 PRO A N 1
ATOM 994 C CA . PRO A 1 123 ? 13.358 7.025 -0.760 1.00 96.44 123 PRO A CA 1
ATOM 995 C C . PRO A 1 123 ? 14.062 5.900 -1.527 1.00 96.44 123 PRO A C 1
ATOM 997 O O . PRO A 1 123 ? 15.177 6.097 -2.002 1.00 96.44 123 PRO A O 1
ATOM 1000 N N . PHE A 1 124 ? 13.393 4.759 -1.725 1.00 97.12 124 PHE A N 1
ATOM 1001 C CA . PHE A 1 124 ? 13.944 3.615 -2.460 1.00 97.12 124 PHE A CA 1
ATOM 1002 C C . PHE A 1 124 ? 14.344 3.962 -3.904 1.00 97.12 124 PHE A C 1
ATOM 1004 O O . PHE A 1 124 ? 15.400 3.556 -4.380 1.00 97.12 124 PHE A O 1
ATOM 1011 N N . ASN A 1 125 ? 13.552 4.792 -4.586 1.00 96.88 125 ASN A N 1
ATOM 1012 C CA . ASN A 1 125 ? 13.838 5.255 -5.945 1.00 96.88 125 ASN A CA 1
ATOM 1013 C C . ASN A 1 125 ? 14.909 6.360 -6.013 1.00 96.88 125 ASN A C 1
ATOM 1015 O O . ASN A 1 125 ? 15.129 6.929 -7.080 1.00 96.88 125 ASN A O 1
ATOM 1019 N N . SER A 1 126 ? 15.578 6.674 -4.899 1.00 95.94 126 SER A N 1
ATOM 1020 C CA . SER A 1 126 ? 16.599 7.726 -4.814 1.00 95.94 126 SER A CA 1
ATOM 1021 C C . SER A 1 126 ? 16.089 9.123 -5.207 1.00 95.94 126 SER A C 1
ATOM 1023 O O . SER A 1 126 ? 16.841 9.943 -5.738 1.00 95.94 126 SER A O 1
ATOM 1025 N N . ASN A 1 127 ? 14.812 9.421 -4.938 1.00 97.19 127 ASN A N 1
ATOM 1026 C CA . ASN A 1 127 ? 14.263 10.765 -5.127 1.00 97.19 127 ASN A CA 1
ATOM 1027 C C . ASN A 1 127 ? 14.918 11.769 -4.159 1.00 97.19 127 ASN A C 1
ATOM 1029 O O . ASN A 1 127 ? 15.502 11.403 -3.141 1.00 97.19 127 ASN A O 1
ATOM 1033 N N . THR A 1 128 ? 14.791 13.067 -4.437 1.00 97.12 128 THR A N 1
ATOM 1034 C CA . THR A 1 128 ? 15.285 14.110 -3.524 1.00 97.12 128 THR A CA 1
ATOM 1035 C C . THR A 1 128 ? 14.392 14.250 -2.285 1.00 97.12 128 THR A C 1
ATOM 1037 O O . THR A 1 128 ? 13.229 13.843 -2.284 1.00 97.12 128 THR A O 1
ATOM 1040 N N . ALA A 1 129 ? 14.911 14.877 -1.223 1.00 96.31 129 ALA A N 1
ATOM 1041 C CA . ALA A 1 129 ? 14.138 15.150 -0.009 1.00 96.31 129 ALA A CA 1
ATOM 1042 C C . ALA A 1 129 ? 12.872 15.984 -0.282 1.00 96.31 129 ALA A C 1
ATOM 1044 O O . ALA A 1 129 ? 11.803 15.643 0.218 1.00 96.31 129 ALA A O 1
ATOM 1045 N N . THR A 1 130 ? 12.980 17.026 -1.113 1.00 95.31 130 THR A N 1
ATOM 1046 C CA . THR A 1 130 ? 11.837 17.854 -1.533 1.00 95.31 130 THR A CA 1
ATOM 1047 C C . THR A 1 130 ? 10.788 17.020 -2.254 1.00 95.31 130 THR A C 1
ATOM 1049 O O . THR A 1 130 ? 9.617 17.074 -1.904 1.00 95.31 130 THR A O 1
ATOM 1052 N N . HIS A 1 131 ? 11.217 16.176 -3.193 1.00 96.94 131 HIS A N 1
ATOM 1053 C CA . HIS A 1 131 ? 10.309 15.344 -3.976 1.00 96.94 131 HIS A CA 1
ATOM 1054 C C . HIS A 1 131 ? 9.562 14.328 -3.103 1.00 96.94 131 HIS A C 1
ATOM 1056 O O . HIS A 1 131 ? 8.369 14.107 -3.283 1.00 96.94 131 HIS A O 1
ATOM 1062 N N . VAL A 1 132 ? 10.235 13.734 -2.109 1.00 96.88 132 VAL A N 1
ATOM 1063 C CA . VAL A 1 132 ? 9.573 12.861 -1.123 1.00 96.88 132 VAL A CA 1
ATOM 1064 C C . VAL A 1 132 ? 8.526 13.641 -0.326 1.00 96.88 132 VAL A C 1
ATOM 1066 O O . VAL A 1 132 ? 7.414 13.149 -0.157 1.00 96.88 132 VAL A O 1
ATOM 1069 N N . VAL A 1 133 ? 8.837 14.858 0.132 1.00 96.31 133 VAL A N 1
ATOM 1070 C CA . VAL A 1 133 ? 7.861 15.713 0.831 1.00 96.31 133 VAL A CA 1
ATOM 1071 C C . VAL A 1 133 ? 6.663 16.025 -0.068 1.00 96.31 133 VAL A C 1
ATOM 1073 O O . VAL A 1 133 ? 5.531 15.903 0.386 1.00 96.31 133 VAL A O 1
ATOM 1076 N N . GLU A 1 134 ? 6.868 16.343 -1.343 1.00 96.69 134 GLU A N 1
ATOM 1077 C CA . GLU A 1 134 ? 5.771 16.602 -2.285 1.00 96.69 134 GLU A CA 1
ATOM 1078 C C . GLU A 1 134 ? 4.882 15.367 -2.497 1.00 96.69 134 GLU A C 1
ATOM 1080 O O . GLU A 1 134 ? 3.660 15.485 -2.454 1.00 96.69 134 GLU A O 1
ATOM 1085 N N . GLN A 1 135 ? 5.462 14.167 -2.627 1.00 97.50 135 GLN A N 1
ATOM 1086 C CA . GLN A 1 135 ? 4.689 12.919 -2.714 1.00 97.50 135 GLN A CA 1
ATOM 1087 C C . GLN A 1 135 ? 3.834 12.677 -1.460 1.00 97.50 135 GLN A C 1
ATOM 1089 O O . GLN A 1 135 ? 2.680 12.264 -1.560 1.00 97.50 135 GLN A O 1
ATOM 1094 N N . VAL A 1 136 ? 4.392 12.936 -0.275 1.00 96.75 136 VAL A N 1
ATOM 1095 C CA . VAL A 1 136 ? 3.674 12.800 1.002 1.00 96.75 136 VAL A CA 1
ATOM 1096 C C . VAL A 1 136 ? 2.564 13.848 1.112 1.00 96.75 136 VAL A C 1
ATOM 1098 O O . VAL A 1 136 ? 1.464 13.527 1.558 1.00 96.75 136 VAL A O 1
ATOM 1101 N N . GLY A 1 137 ? 2.836 15.089 0.703 1.00 96.25 137 GLY A N 1
ATOM 1102 C CA . GLY A 1 137 ? 1.861 16.177 0.691 1.00 96.25 137 GLY A CA 1
ATOM 1103 C C . GLY A 1 137 ? 0.674 15.866 -0.214 1.00 96.25 137 GLY A C 1
ATOM 1104 O O . GLY A 1 137 ? -0.467 15.980 0.227 1.00 96.25 137 GLY A O 1
ATOM 1105 N N . GLU A 1 138 ? 0.946 15.386 -1.427 1.00 97.69 138 GLU A N 1
ATOM 1106 C CA . GLU A 1 138 ? -0.077 14.971 -2.387 1.00 97.69 138 GLU A CA 1
ATOM 1107 C C . GLU A 1 138 ? -0.927 13.816 -1.844 1.00 97.69 138 GLU A C 1
ATOM 1109 O O . GLU A 1 138 ? -2.151 13.898 -1.837 1.00 97.69 138 GLU A O 1
ATOM 1114 N N . ALA A 1 139 ? -0.308 12.762 -1.300 1.00 97.62 139 ALA A N 1
ATOM 1115 C CA . ALA A 1 139 ? -1.057 11.658 -0.697 1.00 97.62 139 ALA A CA 1
ATOM 1116 C C . ALA A 1 139 ? -1.997 12.141 0.425 1.00 97.62 139 ALA A C 1
ATOM 1118 O O . ALA A 1 139 ? -3.154 11.729 0.491 1.00 97.62 139 ALA A O 1
ATOM 1119 N N . LYS A 1 140 ? -1.532 13.046 1.295 1.00 96.19 140 LYS A N 1
ATOM 1120 C CA . LYS A 1 140 ? -2.376 13.623 2.354 1.00 96.19 140 LYS A CA 1
AT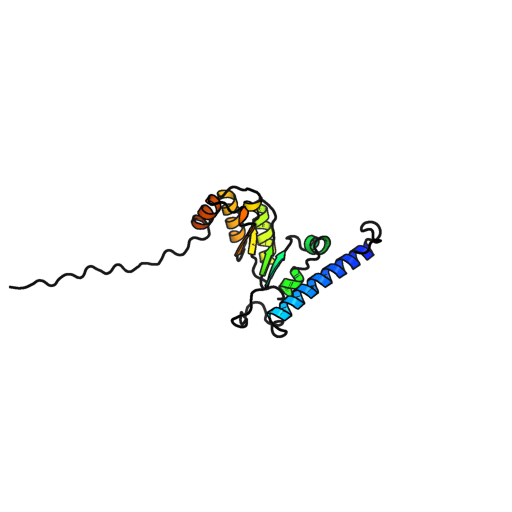OM 1121 C C . LYS A 1 140 ? -3.521 14.463 1.780 1.00 96.19 140 LYS A C 1
ATOM 1123 O O . LYS A 1 140 ? -4.641 14.349 2.269 1.00 96.19 140 LYS A O 1
ATOM 1128 N N . ALA A 1 141 ? -3.259 15.279 0.758 1.00 96.62 141 ALA A N 1
ATOM 1129 C CA . ALA A 1 141 ? -4.285 16.084 0.091 1.00 96.62 141 ALA A CA 1
ATOM 1130 C C . ALA A 1 141 ? -5.376 15.213 -0.560 1.00 96.62 141 ALA A C 1
ATOM 1132 O O . ALA A 1 141 ? -6.542 15.599 -0.584 1.00 96.62 141 ALA A O 1
ATOM 1133 N N . GLU A 1 142 ? -5.004 14.015 -1.011 1.00 98.00 142 GLU A N 1
ATOM 1134 C CA . GLU A 1 142 ? -5.888 13.048 -1.665 1.00 98.00 142 GLU A CA 1
ATOM 1135 C C . GLU A 1 142 ? -6.567 12.051 -0.710 1.00 98.00 142 GLU A C 1
ATOM 1137 O O . GLU A 1 142 ? -7.190 11.082 -1.151 1.00 98.00 142 GLU A O 1
ATOM 1142 N N . GLY A 1 143 ? -6.488 12.297 0.601 1.00 96.00 143 GLY A N 1
ATOM 1143 C CA . GLY A 1 143 ? -7.261 11.565 1.605 1.00 96.00 143 GLY A CA 1
ATOM 1144 C C . GLY A 1 143 ? -6.553 10.364 2.229 1.00 96.00 143 GLY A C 1
ATOM 1145 O O . GLY A 1 143 ? -7.225 9.489 2.773 1.00 96.00 143 GLY A O 1
ATOM 1146 N N . ALA A 1 144 ? -5.218 10.292 2.174 1.00 97.12 144 ALA A N 1
ATOM 1147 C CA . ALA A 1 144 ? -4.482 9.308 2.965 1.00 97.12 144 ALA A CA 1
ATOM 1148 C C . ALA A 1 144 ? -4.694 9.533 4.474 1.00 97.12 144 ALA A C 1
ATOM 1150 O O . ALA A 1 144 ? -4.412 10.614 4.993 1.00 97.12 144 ALA A O 1
ATOM 1151 N N . ASP A 1 145 ? -5.091 8.480 5.189 1.00 96.12 145 ASP A N 1
ATOM 1152 C CA . ASP A 1 145 ? -5.166 8.461 6.657 1.00 96.12 145 ASP A CA 1
ATOM 1153 C C . ASP A 1 145 ? -3.774 8.337 7.299 1.00 96.12 145 ASP A C 1
ATOM 1155 O O . ASP A 1 145 ? -3.555 8.715 8.451 1.00 96.12 145 ASP A O 1
ATOM 1159 N N . GLY A 1 146 ? -2.808 7.814 6.543 1.00 95.06 146 GLY A N 1
ATOM 1160 C CA . GLY A 1 146 ? -1.423 7.679 6.964 1.00 95.06 146 GLY A CA 1
ATOM 1161 C C . GLY A 1 146 ? -0.470 7.490 5.790 1.00 95.06 146 GLY A C 1
ATOM 1162 O O . GLY A 1 146 ? -0.875 7.398 4.633 1.00 95.06 146 GLY A O 1
ATOM 1163 N N . ILE A 1 147 ? 0.824 7.435 6.089 1.00 95.94 147 ILE A N 1
ATOM 1164 C CA . ILE A 1 147 ? 1.889 7.353 5.086 1.00 95.94 147 ILE A CA 1
ATOM 1165 C C . ILE A 1 147 ? 2.859 6.248 5.483 1.00 95.94 147 ILE A C 1
ATOM 1167 O O . ILE A 1 147 ? 3.239 6.144 6.649 1.00 95.94 147 ILE A O 1
ATOM 1171 N N . ILE A 1 148 ? 3.288 5.453 4.506 1.00 96.62 148 ILE A N 1
ATOM 1172 C CA . ILE A 1 148 ? 4.351 4.457 4.659 1.00 96.62 148 ILE A CA 1
ATOM 1173 C C . ILE A 1 148 ? 5.474 4.818 3.696 1.00 96.62 148 ILE A C 1
ATOM 1175 O O . ILE A 1 148 ? 5.240 4.977 2.503 1.00 96.62 148 ILE A O 1
ATOM 1179 N N . LEU A 1 149 ? 6.698 4.933 4.204 1.00 95.56 149 LEU A N 1
ATOM 1180 C CA . LEU A 1 149 ? 7.884 5.153 3.381 1.00 95.56 149 LEU A CA 1
ATOM 1181 C C . LEU A 1 149 ? 8.608 3.823 3.188 1.00 95.56 149 LEU A C 1
ATOM 1183 O O . LEU A 1 149 ? 8.995 3.187 4.169 1.00 95.56 149 LEU A O 1
ATOM 1187 N N . PHE A 1 150 ? 8.804 3.420 1.935 1.00 94.50 150 PHE A N 1
ATOM 1188 C CA . PHE A 1 150 ? 9.671 2.298 1.601 1.00 94.50 150 PHE A CA 1
ATOM 1189 C C . PHE A 1 150 ? 11.008 2.839 1.062 1.00 94.50 150 PHE A C 1
ATOM 1191 O O . PHE A 1 150 ? 11.022 3.566 0.067 1.00 94.50 150 PHE A O 1
ATOM 1198 N N . ASP A 1 151 ? 12.149 2.573 1.695 1.00 94.00 151 ASP A N 1
ATOM 1199 C CA . ASP A 1 151 ? 12.362 1.883 2.978 1.00 94.00 151 ASP A CA 1
ATOM 1200 C C . ASP A 1 151 ? 13.283 2.691 3.909 1.00 94.00 151 ASP A C 1
ATOM 1202 O O . ASP A 1 151 ? 13.800 3.751 3.548 1.00 94.00 151 ASP A O 1
ATOM 1206 N N . THR A 1 152 ? 13.491 2.190 5.129 1.00 93.12 152 THR A N 1
ATOM 1207 C CA . THR A 1 152 ? 14.358 2.833 6.126 1.00 93.12 152 THR A CA 1
ATOM 1208 C C . THR A 1 152 ? 15.821 2.916 5.684 1.00 93.12 152 THR A C 1
ATOM 1210 O O . THR A 1 152 ? 16.495 3.881 6.033 1.00 93.12 152 THR A O 1
ATOM 1213 N N . ALA A 1 153 ? 16.327 1.940 4.923 1.00 96.06 153 ALA A N 1
ATOM 1214 C CA . ALA A 1 153 ? 17.724 1.917 4.487 1.00 96.06 153 ALA A CA 1
ATOM 1215 C C . ALA A 1 153 ? 18.030 3.047 3.491 1.00 96.06 153 ALA A C 1
ATOM 1217 O O . ALA A 1 153 ? 19.141 3.574 3.478 1.00 96.06 153 ALA A O 1
ATOM 1218 N N . HIS A 1 154 ? 17.028 3.463 2.715 1.00 96.88 154 HIS A N 1
ATOM 1219 C CA . HIS A 1 154 ? 17.129 4.567 1.763 1.00 96.88 154 HIS A CA 1
ATOM 1220 C C . HIS A 1 154 ? 16.632 5.909 2.330 1.00 96.88 154 HIS A C 1
ATOM 1222 O O . HIS A 1 154 ? 16.691 6.938 1.652 1.00 96.88 154 HIS A O 1
ATOM 1228 N N . LEU A 1 155 ? 16.162 5.941 3.583 1.00 95.62 155 LEU A N 1
ATOM 1229 C CA . LEU A 1 155 ? 15.674 7.157 4.228 1.00 95.62 155 LEU A CA 1
ATOM 1230 C C . LEU A 1 155 ? 16.833 8.022 4.751 1.00 95.62 155 LEU A C 1
ATOM 1232 O O . LEU A 1 155 ? 17.225 7.965 5.920 1.00 95.62 155 LEU A O 1
ATOM 1236 N N . THR A 1 156 ? 17.365 8.866 3.872 1.00 96.50 156 THR A N 1
ATOM 1237 C CA . THR A 1 156 ? 18.519 9.732 4.161 1.00 96.50 156 THR A CA 1
ATOM 1238 C C . THR A 1 156 ? 18.230 10.811 5.216 1.00 96.50 156 THR A C 1
ATOM 1240 O O . THR A 1 156 ? 17.091 11.253 5.387 1.00 96.50 156 THR A O 1
ATOM 1243 N N . SER A 1 157 ? 19.269 11.315 5.895 1.00 96.38 157 SER A N 1
ATOM 1244 C CA . SER A 1 157 ? 19.126 12.408 6.873 1.00 96.38 157 SER A CA 1
ATOM 1245 C C . SER A 1 157 ? 18.447 13.666 6.299 1.00 96.38 157 SER A C 1
ATOM 1247 O O . SER A 1 157 ? 17.575 14.210 6.977 1.00 96.38 157 SER A O 1
ATOM 1249 N N . PRO A 1 158 ? 18.745 14.122 5.060 1.00 95.75 158 PRO A N 1
ATOM 1250 C CA . PRO A 1 158 ? 18.003 15.223 4.443 1.00 95.75 158 PRO A CA 1
ATOM 1251 C C . PRO A 1 158 ? 16.499 14.955 4.301 1.00 95.75 158 PRO A C 1
ATOM 1253 O O . PRO A 1 158 ? 15.701 15.843 4.595 1.00 95.75 158 PRO A O 1
ATOM 1256 N N . MET A 1 159 ? 16.097 13.739 3.908 1.00 95.69 159 MET A N 1
ATOM 1257 C CA . MET A 1 159 ? 14.678 13.365 3.828 1.00 95.69 159 MET A CA 1
ATOM 1258 C C . MET A 1 159 ? 14.016 13.413 5.206 1.00 95.69 159 MET A C 1
ATOM 1260 O O . MET A 1 159 ? 12.940 13.989 5.347 1.00 95.69 159 MET A O 1
ATOM 1264 N N . GLN A 1 160 ? 14.669 12.865 6.236 1.00 94.25 160 GLN A N 1
ATOM 1265 C CA . GLN A 1 160 ? 14.148 12.895 7.607 1.00 94.25 160 GLN A CA 1
ATOM 1266 C C . GLN A 1 160 ? 13.936 14.331 8.100 1.00 94.25 160 GLN A C 1
ATOM 1268 O O . GLN A 1 160 ? 12.890 14.638 8.671 1.00 94.25 160 GLN A O 1
ATOM 1273 N N . THR A 1 161 ? 14.901 15.221 7.855 1.00 93.88 161 THR A N 1
ATOM 1274 C CA . THR A 1 161 ? 14.792 16.641 8.213 1.00 93.88 161 THR A CA 1
ATOM 1275 C C . THR A 1 161 ? 13.635 17.317 7.481 1.00 93.88 161 THR A C 1
ATOM 1277 O O . THR A 1 161 ? 12.821 17.983 8.118 1.00 93.88 161 THR A O 1
ATOM 1280 N N . ALA A 1 162 ? 13.517 17.112 6.166 1.00 91.69 162 ALA A N 1
ATOM 1281 C CA . ALA A 1 162 ? 12.462 17.723 5.360 1.00 91.69 162 ALA A CA 1
ATOM 1282 C C . ALA A 1 162 ? 11.057 17.262 5.794 1.00 91.69 162 ALA A C 1
ATOM 1284 O O . ALA A 1 162 ? 10.149 18.080 5.941 1.00 91.69 162 ALA A O 1
ATOM 1285 N N . LEU A 1 163 ? 10.890 15.968 6.088 1.00 91.75 163 LEU A N 1
ATOM 1286 C CA . LEU A 1 163 ? 9.624 15.407 6.570 1.00 91.75 163 LEU A CA 1
ATOM 1287 C C . LEU A 1 163 ? 9.211 15.977 7.935 1.00 91.75 163 LEU A C 1
ATOM 1289 O O . LEU A 1 163 ? 8.031 16.269 8.134 1.00 91.75 163 LEU A O 1
ATOM 1293 N N . ARG A 1 164 ? 10.169 16.172 8.854 1.00 88.81 164 ARG A N 1
ATOM 1294 C CA . ARG A 1 164 ? 9.915 16.759 10.184 1.00 88.81 164 ARG A CA 1
ATOM 1295 C C . ARG A 1 164 ? 9.465 18.217 10.115 1.00 88.81 164 ARG A C 1
ATOM 1297 O O . ARG A 1 164 ? 8.580 18.595 10.870 1.00 88.81 164 ARG A O 1
ATOM 1304 N N . LEU A 1 165 ? 10.088 19.016 9.247 1.00 82.12 165 LEU A N 1
ATOM 1305 C CA . LEU A 1 165 ? 9.816 20.454 9.132 1.00 82.12 165 LEU A CA 1
ATOM 1306 C C . LEU A 1 165 ? 8.549 20.768 8.332 1.00 82.12 165 LEU A C 1
ATOM 1308 O O . LEU A 1 165 ? 7.922 21.789 8.565 1.00 82.12 165 LEU A O 1
ATOM 1312 N N . GLY A 1 166 ? 8.195 19.931 7.355 1.00 70.69 166 GLY A N 1
ATOM 1313 C CA . GLY A 1 166 ? 7.073 20.218 6.463 1.00 70.69 166 GLY A CA 1
ATOM 1314 C C . GLY A 1 166 ? 5.737 19.665 6.956 1.00 70.69 166 GLY A C 1
ATOM 1315 O O . GLY A 1 166 ? 4.786 20.404 7.185 1.00 70.69 166 GLY A O 1
ATOM 1316 N N . LEU A 1 167 ? 5.633 18.336 7.045 1.00 72.00 167 LEU A N 1
ATOM 1317 C CA . LEU A 1 167 ? 4.336 17.637 7.012 1.00 72.00 167 LEU A CA 1
ATOM 1318 C C . LEU A 1 167 ? 3.946 16.945 8.317 1.00 72.00 167 LEU A C 1
ATOM 1320 O O . LEU A 1 167 ? 2.801 16.497 8.442 1.00 72.00 167 LEU A O 1
ATOM 1324 N N . PHE A 1 168 ? 4.883 16.854 9.260 1.00 72.44 168 PHE A N 1
ATOM 1325 C CA . PHE A 1 168 ? 4.714 16.192 10.553 1.00 72.44 168 PHE A CA 1
ATOM 1326 C C . PHE A 1 168 ? 5.206 17.065 11.711 1.00 72.44 168 PHE A C 1
ATOM 1328 O O . PHE A 1 168 ? 5.692 16.530 12.709 1.00 72.44 168 PHE A O 1
ATOM 1335 N N . GLU A 1 169 ? 5.110 18.395 11.585 1.00 64.88 169 GLU A N 1
ATOM 1336 C CA . GLU A 1 169 ? 5.438 19.285 12.699 1.00 64.88 169 GLU A CA 1
ATOM 1337 C C . GLU A 1 169 ? 4.652 18.851 13.944 1.00 64.88 169 GLU A C 1
ATOM 1339 O O . GLU A 1 169 ? 3.420 18.780 13.940 1.00 64.88 169 GLU A O 1
ATOM 1344 N N . LEU A 1 170 ? 5.379 18.526 15.016 1.00 53.66 170 LEU A N 1
ATOM 1345 C CA . LEU A 1 170 ? 4.759 18.292 16.312 1.00 53.66 170 LEU A CA 1
ATOM 1346 C C . LEU A 1 170 ? 4.093 19.597 16.768 1.00 53.66 170 LEU A C 1
ATOM 1348 O O . LEU A 1 170 ? 4.665 20.671 16.548 1.00 53.66 170 LEU A O 1
ATOM 1352 N N . PRO A 1 171 ? 2.928 19.533 17.438 1.00 52.53 171 PRO A N 1
ATOM 1353 C CA . PRO A 1 171 ? 2.330 20.717 18.031 1.00 52.53 171 PRO A CA 1
ATOM 1354 C C . PRO A 1 171 ? 3.377 21.429 18.885 1.00 52.53 171 PRO A C 1
ATOM 1356 O O . PRO A 1 171 ? 3.977 20.818 19.775 1.00 52.53 171 PRO A O 1
ATOM 1359 N N . LYS A 1 172 ? 3.614 22.719 18.619 1.00 52.16 172 LYS A N 1
ATOM 1360 C CA . LYS A 1 172 ? 4.427 23.537 19.524 1.00 52.16 172 LYS A CA 1
ATOM 1361 C C . LYS A 1 172 ? 3.807 23.422 20.921 1.00 52.16 172 LYS A C 1
ATOM 1363 O O . LYS A 1 172 ? 2.584 23.562 21.018 1.00 52.16 172 LYS A O 1
ATOM 1368 N N . PRO A 1 173 ? 4.598 23.175 21.984 1.00 51.38 173 PRO A N 1
ATOM 1369 C CA . PRO A 1 173 ? 4.076 23.199 23.341 1.00 51.38 173 PRO A CA 1
ATOM 1370 C C . PRO A 1 173 ? 3.341 24.523 23.537 1.00 51.38 173 PRO A C 1
ATOM 1372 O O . PRO A 1 173 ? 3.937 25.595 23.403 1.00 51.38 173 PRO A O 1
ATOM 1375 N N . GLN A 1 174 ? 2.029 24.459 23.756 1.00 45.94 174 GLN A N 1
ATOM 1376 C CA . GLN A 1 174 ? 1.235 25.652 24.003 1.00 45.94 174 GLN A CA 1
ATOM 1377 C C . GLN A 1 174 ? 1.704 26.236 25.334 1.00 45.94 174 GLN A C 1
ATOM 1379 O O . GLN A 1 174 ? 1.572 25.585 26.364 1.00 45.94 174 GLN A O 1
ATOM 1384 N N . GLY A 1 175 ? 2.318 27.420 25.256 1.00 49.28 175 GLY A N 1
ATOM 1385 C CA . GLY A 1 175 ? 2.704 28.311 26.348 1.00 49.28 175 GLY A CA 1
ATOM 1386 C C . GLY A 1 175 ? 2.915 27.662 27.714 1.00 49.28 175 GLY A C 1
ATOM 1387 O O . GLY A 1 175 ? 1.973 27.528 28.491 1.00 49.28 175 GLY A O 1
ATOM 1388 N N . ALA A 1 176 ? 4.174 27.421 28.087 1.00 49.22 176 ALA A N 1
ATOM 1389 C CA . ALA A 1 176 ? 4.516 27.568 29.495 1.00 49.22 176 ALA A CA 1
ATOM 1390 C C . ALA A 1 176 ? 4.152 29.012 29.874 1.00 49.22 176 ALA A C 1
ATOM 1392 O O . ALA A 1 176 ? 4.780 29.957 29.394 1.00 49.22 176 ALA A O 1
ATOM 1393 N N . CYS A 1 177 ? 3.075 29.176 30.646 1.00 49.78 177 CYS A N 1
ATOM 1394 C CA . CYS A 1 177 ? 2.711 30.443 31.261 1.00 49.78 177 CYS A CA 1
ATOM 1395 C C . CYS A 1 177 ? 3.964 30.963 31.969 1.00 49.78 177 CYS A C 1
ATOM 1397 O O . CYS A 1 177 ? 4.430 30.347 32.930 1.00 49.78 177 CYS A O 1
ATOM 1399 N N . MET A 1 178 ? 4.571 32.029 31.444 1.00 51.78 178 MET A N 1
ATOM 1400 C CA . MET A 1 178 ? 5.674 32.669 32.143 1.00 51.78 178 MET A CA 1
ATOM 1401 C C . MET A 1 178 ? 5.128 33.151 33.488 1.00 51.78 178 MET A C 1
ATOM 1403 O O . MET A 1 178 ? 4.136 33.886 33.489 1.00 51.78 178 MET A O 1
ATOM 1407 N N . PRO A 1 179 ? 5.716 32.755 34.630 1.00 53.75 179 PRO A N 1
ATOM 1408 C CA . PRO A 1 179 ? 5.304 33.315 35.903 1.00 53.75 179 PRO A CA 1
ATOM 1409 C C . PRO A 1 179 ? 5.534 34.826 35.845 1.00 53.75 179 PRO A C 1
ATOM 1411 O O . PRO A 1 179 ? 6.627 35.287 35.506 1.00 53.75 179 PRO A O 1
ATOM 1414 N N . GLN A 1 180 ? 4.481 35.599 36.122 1.00 55.44 180 GLN A N 1
ATOM 1415 C CA . GLN A 1 180 ? 4.608 37.046 36.242 1.00 55.44 180 GLN A CA 1
ATOM 1416 C C . GLN A 1 180 ? 5.623 37.375 37.346 1.00 55.44 180 GLN A C 1
ATOM 1418 O O . GLN A 1 180 ? 5.633 36.698 38.378 1.00 55.44 180 GLN A O 1
ATOM 1423 N N . PRO A 1 181 ? 6.470 38.401 37.162 1.00 51.41 181 PRO A N 1
ATOM 1424 C CA . PRO A 1 181 ? 7.384 38.829 38.206 1.00 51.41 181 PRO A CA 1
ATOM 1425 C C . PRO A 1 181 ? 6.569 39.296 39.415 1.00 51.41 181 PRO A C 1
ATOM 1427 O O . PRO A 1 181 ? 5.832 40.278 39.349 1.00 51.41 181 PRO A O 1
ATOM 1430 N N . THR A 1 182 ? 6.691 38.572 40.525 1.00 58.09 182 THR A N 1
ATOM 1431 C CA . THR A 1 182 ? 6.149 38.987 41.817 1.00 58.09 182 THR A CA 1
ATOM 1432 C C . THR A 1 182 ? 6.838 40.280 42.235 1.00 58.09 182 THR A C 1
ATOM 1434 O O . THR A 1 182 ? 8.043 40.290 42.489 1.00 58.09 182 THR A O 1
ATOM 1437 N N . SER A 1 183 ? 6.083 41.375 42.301 1.00 57.94 183 SER A N 1
ATOM 1438 C CA . SER A 1 183 ? 6.532 42.626 42.907 1.00 57.94 183 SER A CA 1
ATOM 1439 C C . SER A 1 183 ? 6.905 42.378 44.371 1.00 57.94 183 SER A C 1
ATOM 1441 O O . SER A 1 183 ? 6.067 41.921 45.151 1.00 57.94 183 SER A O 1
ATOM 1443 N N . ALA A 1 184 ? 8.152 42.667 44.739 1.00 61.47 184 ALA A N 1
ATOM 1444 C CA . ALA A 1 184 ? 8.604 42.625 46.125 1.00 61.47 184 ALA A CA 1
ATOM 1445 C C . ALA A 1 184 ? 7.846 43.669 46.973 1.00 61.47 184 ALA A C 1
ATOM 1447 O O . ALA A 1 184 ? 7.572 44.767 46.477 1.00 61.47 184 ALA A O 1
ATOM 1448 N N . PRO A 1 185 ? 7.501 43.368 48.238 1.00 54.53 185 PRO A N 1
ATOM 1449 C CA . PRO A 1 185 ? 6.836 44.330 49.103 1.00 54.53 185 PRO A CA 1
ATOM 1450 C C . PRO A 1 185 ? 7.817 45.432 49.522 1.00 54.53 185 PRO A C 1
ATOM 1452 O O . PRO A 1 185 ? 8.962 45.163 49.883 1.00 54.53 185 PRO A O 1
ATOM 1455 N N . ALA A 1 186 ? 7.348 46.679 49.480 1.00 52.53 186 ALA A N 1
ATOM 1456 C CA . ALA A 1 186 ? 8.070 47.831 49.997 1.00 52.53 186 ALA A CA 1
ATOM 1457 C C . ALA A 1 186 ? 8.285 47.671 51.511 1.00 52.53 186 ALA A C 1
ATOM 1459 O O . ALA A 1 186 ? 7.328 47.596 52.282 1.00 52.53 186 ALA A O 1
ATOM 1460 N N . THR A 1 187 ? 9.543 47.615 51.939 1.00 56.69 187 THR A N 1
ATOM 1461 C CA . THR A 1 187 ? 9.918 47.720 53.349 1.00 56.69 187 THR A CA 1
ATOM 1462 C C . THR A 1 187 ? 9.729 49.166 53.793 1.00 56.69 187 THR A C 1
ATOM 1464 O O . THR A 1 187 ? 10.482 50.045 53.376 1.00 56.69 187 THR A O 1
ATOM 1467 N N . GLY A 1 188 ? 8.701 49.410 54.603 1.00 51.75 188 GLY A N 1
ATOM 1468 C CA . GLY A 1 188 ? 8.529 50.668 55.318 1.00 51.75 188 GLY A CA 1
ATOM 1469 C C . GLY A 1 188 ? 9.464 50.744 56.525 1.00 51.75 188 GLY A C 1
ATOM 1470 O O . GLY A 1 188 ? 9.490 49.824 57.343 1.00 51.75 188 GLY A O 1
ATOM 1471 N N . HIS A 1 189 ? 10.186 51.857 56.625 1.00 45.66 189 HIS A N 1
ATOM 1472 C CA . HIS A 1 189 ? 10.742 52.419 57.852 1.00 45.66 189 HIS A CA 1
ATOM 1473 C C . HIS A 1 189 ? 10.440 53.915 57.862 1.00 45.66 189 HIS A C 1
ATOM 1475 O O . HIS A 1 189 ? 10.536 54.527 56.773 1.00 45.66 189 HIS A O 1
#